Protein AF-K1UCU0-F1 (afdb_monomer)

Solvent-accessible surface area (backbone atoms only — not comparable to full-atom values): 16469 Å² total; per-residue (Å²): 111,68,79,54,57,54,35,58,76,73,66,52,51,47,69,57,39,14,64,64,49,20,70,75,41,98,54,45,74,41,38,58,48,79,42,79,42,80,72,49,59,48,102,82,70,49,74,40,70,42,76,45,42,26,36,51,43,70,39,88,91,77,69,48,77,44,75,42,82,42,65,78,81,77,69,77,62,60,92,99,50,57,78,24,23,66,58,39,18,39,49,48,32,50,36,52,53,53,25,52,53,38,47,54,51,40,57,52,41,61,75,33,88,58,41,34,15,28,35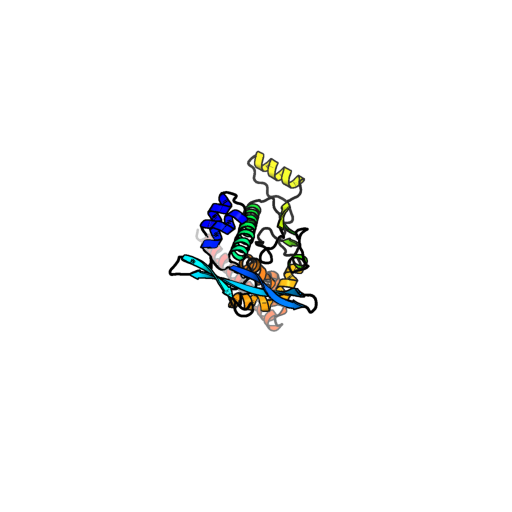,38,41,76,40,94,81,66,89,67,94,54,71,60,75,58,57,46,44,54,31,26,41,86,59,54,67,59,40,93,51,90,74,51,69,54,49,75,44,77,36,64,57,57,69,72,52,49,52,50,40,51,54,27,51,76,70,74,44,91,59,85,75,91,64,86,59,39,77,57,72,39,66,55,48,58,50,51,52,56,77,37,45,68,58,52,53,55,25,53,79,69,72,63,54,54,64,39,52,63,69,32,42,72,63,51,49,45,68,72,52,60,71,75,76,79,67,48,75,64,57,53,46,49,56,58,57,73,71,50,51,75,66,56,52,49,51,51,52,51,56,49,53,52,48,51,54,52,52,49,52,50,51,52,51,50,52,52,52,52,52,56,55,60,76,74,111

Secondary structure (DSSP, 8-state):
-HHHHHHHHTT--HHHHHHHHGGGSSSTT-BEEEEEEEEEE-TTSPEEEEEEEEEEEE-TTT--EEEEE--TTTS-PPTT--SBHHHHHHHHHHHHHHHHHHHHHHHHHHH-TTEEEEEEE--TT--S--HHHHH-EEE-TT---S-SSTT---EEEEEEPPHHHHHHHHHHHHTT-----------SPPHHHHHHHHHTHHHHHHHHHTT---HHHHHTHHHHHHHHS-PPP---HHHHHHHHHHT--HHHHHHHHHHHHHHHHHHHHHHHHHHHHHHHHHTT-

Organism: NCBI:txid408170

Foldseek 3Di:
DVLLVVCLVVVHDLLVSLVSCLVVDPCSQQDKDKDWDFPDAPPVRHTDIDIFIWIWDQDPVPRDIDTDTDDPVPDDDPPPDDSHSSVVSSLCSQLVSLLVVQQVVLVVLVPDLFFLWKFKAADPVPPDDDVSVLQGGTGASLQRPSAPDRPGPIHIDTDGDDPVQVVVCVVCVVVVHHDRGDDNRHPDGDPSVLVVLQVCVVVQVVCVVVVNDDPSCVSCVVVSCCSNCVDPDPQDPVRVVVVVVVPDDPVNVVVVVVVVVVVVVVVVVVVVVVVVVVVVVVVVD

Nearest PDB structures (foldseek):
  2i9w-assembly1_A  TM=4.980E-01  e=7.395E+00  Psychrobacter arcticus
  8esd-assembly1_S  TM=3.610E-01  e=5.885E+00  Homo sapiens
  6bp6-assembly1_B  TM=3.519E-01  e=4.958E+00  Homo sapiens
  8p0w-assembly1_G  TM=2.769E-01  e=3.946E+00  Homo sapiens
  8p0w-assembly1_B  TM=2.825E-01  e=5.885E+00  Homo sapiens

pLDDT: mean 86.17, std 7.78, range [51.47, 96.19]

Structure (mmCIF, N/CA/C/O backbone):
data_AF-K1UCU0-F1
#
_entry.id   AF-K1UCU0-F1
#
loop_
_atom_site.group_PDB
_atom_site.id
_atom_site.type_symbol
_atom_site.label_atom_id
_atom_site.label_alt_id
_atom_site.label_comp_id
_atom_site.label_asym_id
_atom_site.label_entity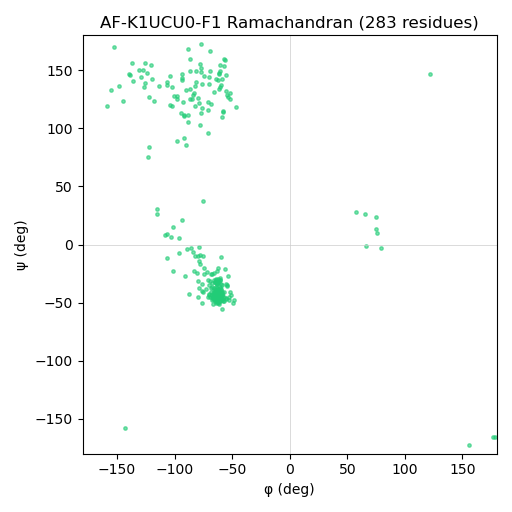_id
_atom_site.label_seq_id
_atom_site.pdbx_PDB_ins_code
_atom_site.Cartn_x
_atom_site.Cartn_y
_atom_site.Cartn_z
_atom_site.occupancy
_atom_site.B_iso_or_equiv
_atom_site.auth_seq_id
_atom_site.auth_comp_id
_atom_site.auth_asym_id
_atom_site.auth_atom_id
_atom_site.pdbx_PDB_model_num
ATOM 1 N N . GLU A 1 1 ? 15.213 9.156 -3.489 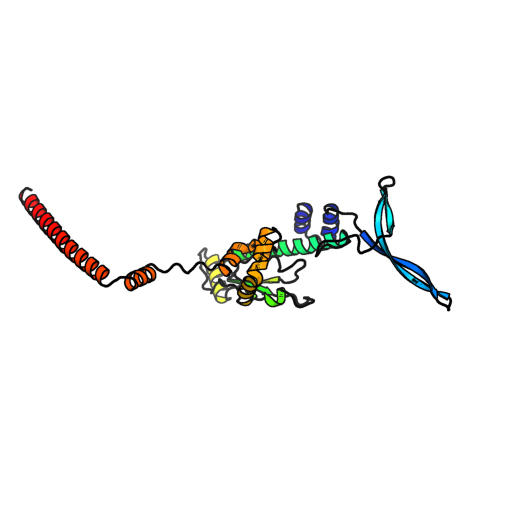1.00 54.72 1 GLU A N 1
ATOM 2 C CA . GLU A 1 1 ? 13.829 9.512 -3.100 1.00 54.72 1 GLU A CA 1
ATOM 3 C C . GLU A 1 1 ? 13.502 10.989 -3.315 1.00 54.72 1 GLU A C 1
ATOM 5 O O . GLU A 1 1 ? 12.483 11.268 -3.928 1.00 54.72 1 GLU A O 1
ATOM 10 N N . ILE A 1 2 ? 14.398 11.921 -2.964 1.00 63.56 2 ILE A N 1
ATOM 11 C CA . ILE A 1 2 ? 14.197 13.384 -3.089 1.00 63.56 2 ILE A CA 1
ATOM 12 C C . ILE A 1 2 ? 13.662 13.833 -4.467 1.00 63.56 2 ILE A C 1
ATOM 14 O O . ILE A 1 2 ? 12.673 14.556 -4.536 1.00 63.56 2 ILE A O 1
ATOM 18 N N . ALA A 1 3 ? 14.250 13.359 -5.573 1.00 63.69 3 ALA A N 1
ATOM 19 C CA . ALA A 1 3 ? 13.824 13.744 -6.926 1.00 63.69 3 ALA A CA 1
ATOM 20 C C . ALA A 1 3 ? 12.380 13.329 -7.276 1.00 63.69 3 ALA A C 1
ATOM 22 O O . ALA A 1 3 ? 11.775 13.903 -8.178 1.00 63.69 3 ALA A O 1
ATOM 23 N N . MET A 1 4 ? 11.837 12.321 -6.590 1.00 71.56 4 MET A N 1
ATOM 24 C CA . MET A 1 4 ? 10.477 11.836 -6.808 1.00 71.56 4 MET A CA 1
ATOM 25 C C . MET A 1 4 ? 9.477 12.622 -5.965 1.00 71.56 4 MET A C 1
ATOM 27 O O . MET A 1 4 ? 8.450 13.033 -6.490 1.00 71.56 4 MET A O 1
ATOM 31 N N . THR A 1 5 ? 9.808 12.904 -4.704 1.00 71.94 5 THR A N 1
ATOM 32 C CA . THR A 1 5 ? 8.969 13.706 -3.804 1.00 71.94 5 THR A CA 1
ATOM 33 C C . THR A 1 5 ? 8.737 15.115 -4.347 1.00 71.94 5 THR A C 1
ATOM 35 O O . THR A 1 5 ? 7.599 15.571 -4.383 1.00 71.94 5 THR A O 1
ATOM 38 N N . VAL A 1 6 ? 9.794 15.773 -4.841 1.00 71.44 6 VAL A N 1
ATOM 39 C CA . VAL A 1 6 ? 9.694 17.117 -5.441 1.00 71.44 6 VAL A CA 1
ATOM 40 C C . VAL A 1 6 ? 8.770 17.101 -6.658 1.00 71.44 6 VAL A C 1
ATOM 42 O O . VAL A 1 6 ? 7.836 17.889 -6.740 1.00 71.44 6 VAL A O 1
ATOM 45 N N . ALA A 1 7 ? 8.968 16.146 -7.568 1.00 75.38 7 ALA A N 1
ATOM 46 C CA . ALA A 1 7 ? 8.187 16.081 -8.797 1.00 75.38 7 ALA A CA 1
ATOM 47 C C . ALA A 1 7 ? 6.713 15.690 -8.554 1.00 75.38 7 ALA A C 1
ATOM 49 O O . ALA A 1 7 ? 5.829 16.145 -9.274 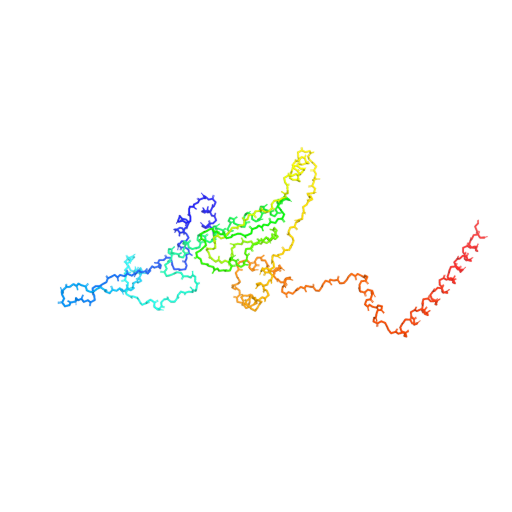1.00 75.38 7 ALA A O 1
ATOM 50 N N . ILE A 1 8 ? 6.428 14.882 -7.524 1.00 77.94 8 ILE A N 1
ATOM 51 C CA . ILE A 1 8 ? 5.048 14.600 -7.097 1.00 77.94 8 ILE A CA 1
ATOM 52 C C . ILE A 1 8 ? 4.385 15.876 -6.556 1.00 77.94 8 ILE A C 1
ATOM 54 O O . ILE A 1 8 ? 3.249 16.158 -6.927 1.00 77.94 8 ILE A O 1
ATOM 58 N N . GLY A 1 9 ? 5.090 16.663 -5.736 1.00 76.44 9 GLY A N 1
ATOM 59 C CA . GLY A 1 9 ? 4.579 17.935 -5.209 1.00 76.44 9 GLY A CA 1
ATOM 60 C C . GLY A 1 9 ? 4.305 18.984 -6.294 1.00 76.44 9 GLY A C 1
ATOM 61 O O . GLY A 1 9 ? 3.337 19.729 -6.194 1.00 76.44 9 GLY A O 1
ATOM 62 N N . GLU A 1 10 ? 5.110 18.997 -7.358 1.00 83.44 10 GLU A N 1
ATOM 63 C CA . GLU A 1 10 ? 4.935 19.875 -8.528 1.00 83.44 10 GLU A CA 1
ATOM 64 C C . GLU A 1 10 ? 3.791 19.436 -9.465 1.00 83.44 10 GLU A C 1
ATOM 66 O O . GLU A 1 10 ? 3.424 20.177 -10.375 1.00 83.44 10 GLU A O 1
ATOM 71 N N . GLY A 1 11 ? 3.217 18.240 -9.274 1.00 80.56 11 GLY A N 1
ATOM 72 C CA . GLY A 1 11 ? 2.176 17.698 -10.152 1.00 80.56 11 GLY A CA 1
ATOM 73 C C . GLY A 1 11 ? 2.700 17.189 -11.501 1.00 80.56 11 GLY A C 1
ATOM 74 O O . GLY A 1 11 ? 1.948 17.121 -12.477 1.00 80.56 11 GLY A O 1
ATOM 75 N N . ASP A 1 12 ? 3.983 16.819 -11.583 1.00 86.06 12 ASP A N 1
ATOM 76 C CA . ASP A 1 12 ? 4.573 16.298 -12.814 1.00 86.06 12 ASP A CA 1
ATOM 77 C C . ASP A 1 12 ? 3.898 14.992 -13.261 1.00 86.06 12 ASP A C 1
ATOM 79 O O . ASP A 1 12 ? 3.632 14.075 -12.481 1.00 86.06 12 ASP A O 1
ATOM 83 N N . SER A 1 13 ? 3.725 14.836 -14.577 1.00 84.88 13 SER A N 1
ATOM 84 C CA . SER A 1 13 ? 3.286 13.554 -15.133 1.00 84.88 13 SER A CA 1
ATOM 85 C C . SER A 1 13 ? 4.290 12.440 -14.808 1.00 84.88 13 SER A C 1
ATOM 87 O O . SER A 1 13 ? 5.507 12.648 -14.825 1.00 84.88 13 SER A O 1
ATOM 89 N N . ALA A 1 14 ? 3.811 11.201 -14.654 1.00 83.56 14 ALA A N 1
ATOM 90 C CA . ALA A 1 14 ? 4.687 10.044 -14.446 1.00 83.56 14 ALA A CA 1
ATOM 91 C C . ALA A 1 14 ? 5.773 9.902 -15.536 1.00 83.56 14 ALA A C 1
ATOM 93 O O . ALA A 1 14 ? 6.851 9.363 -15.280 1.00 83.56 14 ALA A O 1
ATOM 94 N N . GLN A 1 15 ? 5.521 10.398 -16.754 1.00 86.62 15 GLN A N 1
ATOM 95 C CA . GLN A 1 15 ? 6.518 10.417 -17.822 1.00 86.62 15 GLN A CA 1
ATOM 96 C C . GLN A 1 15 ? 7.637 11.428 -17.548 1.00 86.62 15 GLN A C 1
ATOM 98 O O . GLN A 1 15 ? 8.807 11.084 -17.732 1.00 86.62 15 GLN A O 1
ATOM 103 N N . SER A 1 16 ? 7.307 12.634 -17.088 1.00 88.12 16 SER A N 1
ATOM 104 C CA . SER A 1 16 ? 8.279 13.651 -16.665 1.00 88.12 16 SER A CA 1
ATOM 105 C C . SER A 1 16 ? 9.114 13.143 -15.489 1.00 88.12 16 SER A C 1
ATOM 107 O O . SER A 1 16 ? 10.345 13.109 -15.584 1.00 88.12 16 SER A O 1
ATOM 109 N N . ILE A 1 17 ? 8.451 12.607 -14.455 1.00 87.69 17 ILE A N 1
ATOM 110 C CA . ILE A 1 17 ? 9.097 11.994 -13.282 1.00 87.69 17 ILE A CA 1
ATOM 111 C C . ILE A 1 17 ? 10.066 10.894 -13.723 1.00 87.69 17 ILE A C 1
ATOM 113 O O . ILE A 1 17 ? 11.219 10.871 -13.300 1.00 87.69 17 ILE A O 1
ATOM 117 N N . SER A 1 18 ? 9.651 10.013 -14.640 1.00 88.38 18 SER A N 1
ATOM 118 C CA . SER A 1 18 ? 10.504 8.915 -15.107 1.00 88.38 18 SER A CA 1
ATOM 119 C C . SER A 1 18 ? 11.813 9.385 -15.746 1.00 88.38 18 SER A C 1
ATOM 121 O O . SER A 1 18 ? 12.831 8.713 -15.602 1.00 88.38 18 SER A O 1
ATOM 123 N N . ARG A 1 19 ? 11.819 10.530 -16.446 1.00 87.94 19 ARG A N 1
ATOM 124 C CA . ARG A 1 19 ? 13.034 11.063 -17.081 1.00 87.94 19 ARG A CA 1
ATOM 125 C C . ARG A 1 19 ? 14.035 11.520 -16.024 1.00 87.94 19 ARG A C 1
ATOM 127 O O . ARG A 1 19 ? 15.216 11.212 -16.172 1.00 87.94 19 ARG A O 1
ATOM 134 N N . LYS A 1 20 ? 13.549 12.172 -14.959 1.00 88.00 20 LYS A N 1
ATOM 135 C CA . LYS A 1 20 ? 14.345 12.591 -13.795 1.00 88.00 20 LYS A CA 1
ATOM 136 C C . LYS A 1 20 ? 14.852 11.362 -13.017 1.00 88.00 20 LYS A C 1
ATOM 138 O O . LYS A 1 20 ? 16.051 11.195 -12.828 1.00 88.00 20 LYS A O 1
ATOM 143 N N . VAL A 1 21 ? 13.958 10.430 -12.669 1.00 87.12 21 VAL A N 1
ATOM 144 C CA . VAL A 1 21 ? 14.270 9.212 -11.888 1.00 87.12 21 VAL A CA 1
ATOM 145 C C . VAL A 1 21 ? 15.249 8.280 -12.604 1.00 87.12 21 VAL A C 1
ATOM 147 O O . VAL A 1 21 ? 16.070 7.637 -11.956 1.00 87.12 21 VAL A O 1
ATOM 150 N N . ARG A 1 22 ? 15.202 8.207 -13.941 1.00 88.81 22 ARG A N 1
ATOM 151 C CA . ARG A 1 22 ? 16.051 7.303 -14.732 1.00 88.81 22 ARG A CA 1
ATOM 152 C C . ARG A 1 22 ? 17.542 7.461 -14.441 1.00 88.81 22 ARG A C 1
ATOM 154 O O . ARG A 1 22 ? 18.246 6.459 -14.498 1.00 88.81 22 ARG A O 1
ATOM 161 N N . GLN A 1 23 ? 18.002 8.679 -14.162 1.00 87.69 23 GLN A N 1
ATOM 162 C CA . GLN A 1 23 ? 19.415 8.975 -13.903 1.00 87.69 23 GLN A CA 1
ATOM 163 C C . GLN A 1 23 ? 19.919 8.344 -12.599 1.00 87.69 23 GLN A C 1
ATOM 165 O O . GLN A 1 23 ? 21.100 8.046 -12.489 1.00 87.69 23 GLN A O 1
ATOM 170 N N . TYR A 1 24 ? 19.014 8.086 -11.652 1.00 87.38 24 TYR A N 1
ATOM 171 C CA . TYR A 1 24 ? 19.319 7.522 -10.338 1.00 87.38 24 TYR A CA 1
ATOM 172 C C . TYR A 1 24 ? 19.127 5.999 -10.267 1.00 87.38 24 TYR A C 1
ATOM 174 O O . TYR A 1 24 ? 19.212 5.414 -9.191 1.00 87.38 24 TYR A O 1
ATOM 182 N N . LEU A 1 25 ? 18.823 5.340 -11.390 1.00 86.25 25 LEU A N 1
ATOM 183 C CA . LEU A 1 25 ? 18.781 3.878 -11.451 1.00 86.25 25 LEU A CA 1
ATOM 184 C C . LEU A 1 25 ? 20.200 3.304 -11.510 1.00 86.25 25 LEU A C 1
ATOM 186 O O . LEU A 1 25 ? 21.071 3.924 -12.107 1.00 86.25 25 LEU A O 1
ATOM 190 N N . ASN A 1 26 ? 20.390 2.077 -11.010 1.00 84.50 26 ASN A N 1
ATOM 191 C CA . ASN A 1 26 ? 21.687 1.380 -11.043 1.00 84.50 26 ASN A CA 1
ATOM 192 C C . ASN A 1 26 ? 22.317 1.343 -12.450 1.00 84.50 26 ASN A C 1
ATOM 194 O O . ASN A 1 26 ? 23.509 1.577 -12.591 1.00 84.50 26 ASN A O 1
ATOM 198 N N . ASP A 1 27 ? 21.505 1.104 -13.489 1.00 83.81 27 ASP A N 1
ATOM 199 C CA . ASP A 1 27 ? 21.940 1.145 -14.890 1.00 83.81 27 ASP A CA 1
ATOM 200 C C . ASP A 1 27 ? 21.111 2.174 -15.697 1.00 83.81 27 ASP A C 1
ATOM 202 O O . ASP A 1 27 ? 20.139 1.802 -16.372 1.00 83.81 27 ASP A O 1
ATOM 206 N N . PRO A 1 28 ? 21.446 3.477 -15.680 1.00 85.38 28 PRO A N 1
ATOM 207 C CA . PRO A 1 28 ? 20.609 4.528 -16.273 1.00 85.38 28 PRO A CA 1
ATOM 208 C C . PRO A 1 28 ? 20.607 4.490 -17.812 1.00 85.38 28 PRO A C 1
ATOM 210 O O . PRO A 1 28 ? 19.593 4.778 -18.469 1.00 85.38 28 PRO A O 1
ATOM 213 N N . ASP A 1 29 ? 21.707 4.043 -18.419 1.00 84.88 29 ASP A N 1
ATOM 214 C CA . ASP A 1 29 ? 21.878 3.988 -19.873 1.00 84.88 29 ASP A CA 1
ATOM 215 C C . ASP A 1 29 ? 21.417 2.686 -20.525 1.00 84.88 29 ASP A C 1
ATOM 217 O O . ASP A 1 29 ? 21.381 2.600 -21.762 1.00 84.88 29 ASP A O 1
ATOM 221 N N . LEU A 1 30 ? 20.989 1.715 -19.715 1.00 84.69 30 LEU A N 1
ATOM 222 C CA . LEU A 1 30 ? 20.604 0.387 -20.165 1.00 84.69 30 LEU A CA 1
ATOM 223 C C . LEU A 1 30 ? 19.474 0.431 -21.193 1.00 84.69 30 LEU A C 1
ATOM 225 O O . LEU A 1 30 ? 18.323 0.780 -20.901 1.00 84.69 30 LEU A O 1
ATOM 229 N N . MET A 1 31 ? 19.789 0.001 -22.409 1.00 85.25 31 MET A N 1
ATOM 230 C CA . MET A 1 31 ? 18.818 -0.071 -23.486 1.00 85.25 31 MET A CA 1
ATOM 231 C C . MET A 1 31 ? 19.100 -1.276 -24.370 1.00 85.25 31 MET A C 1
ATOM 233 O O . MET A 1 31 ? 20.183 -1.408 -24.936 1.00 85.25 31 MET A O 1
ATOM 237 N N . PHE A 1 32 ? 18.091 -2.127 -24.516 1.00 86.56 32 PHE A N 1
ATOM 238 C CA . PHE A 1 32 ? 18.108 -3.240 -25.450 1.00 86.56 32 PHE A CA 1
ATOM 239 C C . PHE A 1 32 ? 17.070 -3.000 -26.540 1.00 86.56 32 PHE A C 1
ATOM 241 O O . PHE A 1 32 ? 15.941 -2.586 -26.259 1.00 86.56 32 PHE A O 1
ATOM 248 N N . ARG A 1 33 ? 17.439 -3.273 -27.791 1.00 86.19 33 ARG A N 1
ATOM 249 C CA . ARG A 1 33 ? 16.541 -3.134 -28.941 1.00 86.19 33 ARG A CA 1
ATOM 250 C C . ARG A 1 33 ? 16.718 -4.312 -29.891 1.00 86.19 33 ARG A C 1
ATOM 252 O O . ARG A 1 33 ? 17.814 -4.843 -30.047 1.00 86.19 33 ARG A O 1
ATOM 259 N N . ARG A 1 34 ? 15.616 -4.722 -30.523 1.00 87.25 34 ARG A N 1
ATOM 260 C CA . ARG A 1 34 ? 15.631 -5.701 -31.614 1.00 87.25 34 ARG A CA 1
ATOM 261 C C . ARG A 1 34 ? 15.907 -4.981 -32.925 1.00 87.25 34 ARG A C 1
ATOM 263 O O . ARG A 1 34 ? 15.172 -4.057 -33.271 1.00 87.25 34 ARG A O 1
ATOM 270 N N . PHE A 1 35 ? 16.925 -5.430 -33.641 1.00 87.38 35 PHE A N 1
ATOM 271 C CA . PHE A 1 35 ? 17.256 -4.964 -34.979 1.00 87.38 35 PHE A CA 1
ATOM 272 C C . PHE A 1 35 ? 16.877 -6.032 -35.998 1.00 87.38 35 PHE A C 1
ATOM 274 O O . PHE A 1 35 ? 17.083 -7.227 -35.772 1.00 87.38 35 PHE A O 1
ATOM 281 N N . ARG A 1 36 ? 16.287 -5.590 -37.109 1.00 86.81 36 ARG A N 1
ATOM 282 C CA . ARG A 1 36 ? 16.014 -6.435 -38.269 1.00 86.81 36 ARG A CA 1
ATOM 283 C C . ARG A 1 36 ? 17.290 -6.488 -39.105 1.00 86.81 36 ARG A C 1
ATOM 285 O O . ARG A 1 36 ? 17.869 -5.440 -39.372 1.00 86.81 36 ARG A O 1
ATOM 292 N N . PHE A 1 37 ? 17.724 -7.680 -39.488 1.00 86.38 37 PHE A N 1
ATOM 293 C CA . PHE A 1 37 ? 18.871 -7.872 -40.375 1.00 86.38 37 PHE A CA 1
ATOM 294 C C . PHE A 1 37 ? 18.489 -8.841 -41.490 1.00 86.38 37 PHE A C 1
ATOM 296 O O . PHE A 1 37 ? 17.616 -9.688 -41.300 1.00 86.38 37 PHE A O 1
ATOM 303 N N . LYS A 1 38 ? 19.098 -8.697 -42.665 1.00 84.81 38 LYS A N 1
ATOM 304 C CA . LYS A 1 38 ? 18.893 -9.624 -43.780 1.00 84.81 38 LYS A CA 1
ATOM 305 C C . LYS A 1 38 ? 19.680 -10.901 -43.477 1.00 84.81 38 LYS A C 1
ATOM 307 O O . LYS A 1 38 ? 20.888 -10.830 -43.285 1.00 84.81 38 LYS A O 1
ATOM 312 N N . LYS A 1 39 ? 18.982 -12.030 -43.332 1.00 81.81 39 LYS A N 1
ATOM 313 C CA . LYS A 1 39 ? 19.583 -13.343 -43.043 1.00 81.81 39 LYS A CA 1
ATOM 314 C C . LYS A 1 39 ? 19.898 -14.105 -44.336 1.00 81.81 39 LYS A C 1
ATOM 316 O O . LYS A 1 39 ? 20.822 -14.903 -44.343 1.00 81.81 39 LYS A O 1
ATOM 321 N N . GLY A 1 40 ? 19.149 -13.830 -45.403 1.00 80.88 40 GLY A N 1
ATOM 322 C CA . GLY A 1 40 ? 19.325 -14.413 -46.731 1.00 80.88 40 GLY A CA 1
ATOM 323 C C . GLY A 1 40 ? 18.264 -13.894 -47.700 1.00 80.88 40 GLY A C 1
ATOM 324 O O . GLY A 1 40 ? 17.568 -12.922 -47.389 1.00 80.88 40 GLY A O 1
ATOM 325 N N . GLU A 1 41 ? 18.132 -14.549 -48.845 1.00 84.31 41 GLU A N 1
ATOM 326 C CA . GLU A 1 41 ? 17.056 -14.363 -49.826 1.00 84.31 41 GLU A CA 1
ATOM 327 C C . GLU A 1 41 ? 16.374 -15.714 -50.063 1.00 84.31 41 GLU A C 1
ATOM 329 O O . GLU A 1 41 ? 17.013 -16.754 -49.904 1.00 84.31 41 GLU A O 1
ATOM 334 N N . ASP A 1 42 ? 15.071 -15.708 -50.340 1.00 80.00 42 ASP A N 1
ATOM 335 C CA . ASP A 1 42 ? 14.360 -16.907 -50.787 1.00 80.00 42 ASP A CA 1
ATOM 336 C C . ASP A 1 42 ? 14.648 -17.203 -52.272 1.00 80.00 42 ASP A C 1
ATOM 338 O O . ASP A 1 42 ? 15.274 -16.405 -52.971 1.00 80.00 42 ASP A O 1
ATOM 342 N N . GLU A 1 43 ? 14.181 -18.352 -52.771 1.00 74.06 43 GLU A N 1
ATOM 343 C CA . GLU A 1 43 ? 14.352 -18.786 -54.173 1.00 74.06 43 GLU A CA 1
ATOM 344 C C . GLU A 1 43 ? 13.743 -17.807 -55.201 1.00 74.06 43 GLU A C 1
ATOM 346 O O . GLU A 1 43 ? 14.005 -17.910 -56.395 1.00 74.06 43 GLU A O 1
ATOM 351 N N . GLN A 1 44 ? 12.953 -16.830 -54.743 1.00 75.75 44 GLN A N 1
ATOM 352 C CA . GLN A 1 44 ? 12.292 -15.803 -55.552 1.00 75.75 44 GLN A CA 1
ATOM 353 C C . GLN A 1 44 ? 12.958 -14.421 -55.400 1.00 75.75 44 GLN A C 1
ATOM 355 O O . GLN A 1 44 ? 12.415 -13.418 -55.868 1.00 75.75 44 GLN A O 1
ATOM 360 N N . GLY A 1 45 ? 14.119 -14.347 -54.737 1.00 74.31 45 GLY A N 1
ATOM 361 C CA . GLY A 1 45 ? 14.905 -13.123 -54.562 1.00 74.31 45 GLY A CA 1
ATOM 362 C C . GLY A 1 45 ? 14.350 -12.139 -53.526 1.00 74.31 45 GLY A C 1
ATOM 363 O O . GLY A 1 45 ? 14.834 -11.010 -53.424 1.00 74.31 45 GLY A O 1
ATOM 364 N N . LYS A 1 46 ? 13.345 -12.514 -52.726 1.00 80.56 46 LYS A N 1
ATOM 365 C CA . LYS A 1 46 ? 12.859 -11.672 -51.627 1.00 80.56 46 LYS A CA 1
ATOM 366 C C . LYS A 1 46 ? 13.746 -11.853 -50.390 1.00 80.56 46 LYS A C 1
ATOM 368 O O . LYS A 1 46 ? 14.078 -12.970 -49.991 1.00 80.56 46 LYS A O 1
ATOM 373 N N . PRO A 1 47 ? 14.108 -10.755 -49.704 1.00 81.00 47 PRO A N 1
ATOM 374 C CA . PRO A 1 47 ? 14.956 -10.817 -48.522 1.00 81.00 47 PRO A CA 1
ATOM 375 C C . PRO A 1 47 ? 14.244 -11.485 -47.337 1.00 81.00 47 PRO A C 1
ATOM 377 O O . PRO A 1 47 ? 13.250 -10.978 -46.807 1.00 81.00 47 PRO A O 1
ATOM 380 N N . ILE A 1 48 ? 14.829 -12.573 -46.839 1.00 81.88 48 ILE A N 1
ATOM 381 C CA . ILE A 1 48 ? 14.451 -13.205 -45.578 1.00 81.88 48 ILE A CA 1
ATOM 382 C C . ILE A 1 48 ? 15.130 -12.438 -44.447 1.00 81.88 48 ILE A C 1
ATOM 384 O O . ILE A 1 48 ? 16.358 -12.363 -44.339 1.00 81.88 48 ILE A O 1
ATOM 388 N N . TYR A 1 49 ? 14.322 -11.869 -43.558 1.00 85.50 49 TYR A N 1
ATOM 389 C CA . TYR A 1 49 ? 14.828 -11.067 -42.453 1.00 85.50 49 TYR A CA 1
ATOM 390 C C . TYR A 1 49 ? 14.853 -11.834 -41.135 1.00 85.50 49 TYR A C 1
ATOM 392 O O . TYR A 1 49 ? 13.833 -12.331 -40.661 1.00 85.50 49 TYR A O 1
ATOM 400 N N . GLY A 1 50 ? 16.013 -11.825 -40.487 1.00 84.50 50 GLY A N 1
ATOM 401 C CA . GLY A 1 50 ? 16.180 -12.212 -39.095 1.00 84.50 50 GLY A CA 1
ATOM 402 C C . GLY A 1 50 ? 15.975 -11.036 -38.137 1.00 84.50 50 GLY A C 1
ATOM 403 O O . GLY A 1 50 ? 15.936 -9.862 -38.520 1.00 84.50 50 GLY A O 1
ATOM 404 N N . ARG A 1 51 ? 15.860 -11.350 -36.844 1.00 86.75 51 ARG A N 1
ATOM 405 C CA . ARG A 1 51 ? 15.855 -10.366 -35.754 1.00 86.75 51 ARG A CA 1
ATOM 406 C C . ARG A 1 51 ? 16.994 -10.694 -34.799 1.00 86.75 51 ARG A C 1
ATOM 408 O O . ARG A 1 51 ? 17.059 -11.820 -34.320 1.00 86.75 51 ARG A O 1
ATOM 415 N N . LYS A 1 52 ? 17.854 -9.720 -34.497 1.00 87.19 52 LYS A N 1
ATOM 416 C CA . LYS A 1 52 ? 18.926 -9.855 -33.498 1.00 87.19 52 LYS A CA 1
ATOM 417 C C . LYS A 1 52 ? 18.735 -8.834 -32.388 1.00 87.19 52 LYS A C 1
ATOM 419 O O . LYS A 1 52 ? 18.287 -7.711 -32.634 1.00 87.19 52 LYS A O 1
ATOM 424 N N . TRP A 1 53 ? 19.023 -9.231 -31.157 1.00 86.81 53 TRP A N 1
ATOM 425 C CA . TRP A 1 53 ? 19.041 -8.308 -30.030 1.00 86.81 53 TRP A CA 1
ATOM 426 C C . TRP A 1 53 ? 20.375 -7.568 -30.003 1.00 86.81 53 TRP A C 1
ATOM 428 O O . TRP A 1 53 ? 21.425 -8.142 -30.279 1.00 86.81 53 TRP A O 1
ATOM 438 N N . LYS A 1 54 ? 20.321 -6.273 -29.696 1.00 89.81 54 LYS A N 1
ATOM 439 C CA . LYS A 1 54 ? 21.510 -5.458 -29.466 1.00 89.81 54 LYS A CA 1
ATOM 440 C C . LYS A 1 54 ? 21.382 -4.699 -28.153 1.00 89.81 54 LYS A C 1
ATOM 442 O O . LYS A 1 54 ? 20.283 -4.251 -27.802 1.00 89.81 54 LYS A O 1
ATOM 447 N N . LYS A 1 55 ? 22.504 -4.538 -27.452 1.00 88.94 55 LYS A N 1
ATOM 448 C CA . LYS A 1 55 ? 22.652 -3.712 -26.248 1.00 88.94 55 LYS A CA 1
ATOM 449 C C . LYS A 1 55 ? 23.333 -2.400 -26.622 1.00 88.94 55 LYS A C 1
ATOM 451 O O . LYS A 1 55 ? 24.317 -2.394 -27.361 1.00 88.94 55 LYS A O 1
ATOM 456 N N . ARG A 1 56 ? 22.811 -1.289 -26.110 1.00 88.06 56 ARG A N 1
ATOM 457 C CA . ARG A 1 56 ? 23.452 0.020 -26.225 1.00 88.06 56 ARG A CA 1
ATOM 458 C C . ARG A 1 56 ? 24.565 0.123 -25.187 1.00 88.06 56 ARG A C 1
ATOM 460 O O . ARG A 1 56 ? 24.308 -0.081 -24.003 1.00 88.06 56 ARG A O 1
ATOM 467 N N . ILE A 1 57 ? 25.771 0.446 -25.632 1.00 86.19 57 ILE A N 1
ATOM 468 C CA . ILE A 1 57 ? 26.952 0.646 -24.788 1.00 86.19 57 ILE A CA 1
ATOM 469 C C . ILE A 1 57 ? 27.538 2.016 -25.120 1.00 86.19 57 ILE A C 1
ATOM 471 O O . ILE A 1 57 ? 27.611 2.396 -26.291 1.00 86.19 57 ILE A O 1
ATOM 475 N N . LYS A 1 58 ? 27.902 2.770 -24.083 1.00 85.75 58 LYS A N 1
ATOM 476 C CA . LYS A 1 58 ? 28.631 4.029 -24.218 1.00 85.75 58 LYS A CA 1
ATOM 477 C C . LYS A 1 58 ? 30.114 3.699 -24.330 1.00 85.75 58 LYS A C 1
ATOM 479 O O . LYS A 1 58 ? 30.627 2.921 -23.535 1.00 85.75 58 LYS A O 1
ATOM 484 N N . ASP A 1 59 ? 30.769 4.230 -25.348 1.00 84.19 59 ASP A N 1
ATOM 485 C CA . ASP A 1 59 ? 32.212 4.111 -25.494 1.00 84.19 59 ASP A CA 1
ATOM 486 C C . ASP A 1 59 ? 32.886 5.132 -24.567 1.00 84.19 59 ASP A C 1
ATOM 488 O O . ASP A 1 59 ? 32.598 6.326 -24.656 1.00 84.19 59 ASP A O 1
ATOM 492 N N . GLU A 1 60 ? 33.740 4.672 -23.652 1.00 82.50 60 GLU A N 1
ATOM 493 C CA . GLU A 1 60 ? 34.362 5.525 -22.628 1.00 82.50 60 GLU A CA 1
ATOM 494 C C . GLU A 1 60 ? 35.301 6.569 -23.240 1.00 82.50 60 GLU A C 1
ATOM 496 O O . GLU A 1 60 ? 35.371 7.691 -22.748 1.00 82.50 60 GLU A O 1
ATOM 501 N N . LYS A 1 61 ? 35.963 6.240 -24.358 1.00 82.19 61 LYS A N 1
ATOM 502 C CA . LYS A 1 61 ? 36.939 7.135 -25.000 1.00 82.19 61 LYS A CA 1
ATOM 503 C C . LYS A 1 61 ? 36.294 8.247 -25.822 1.00 82.19 61 LYS A C 1
ATOM 505 O O . LYS A 1 61 ? 36.812 9.354 -25.878 1.00 82.19 61 LYS A O 1
ATOM 510 N N . THR A 1 62 ? 35.187 7.951 -26.502 1.00 82.06 62 THR A N 1
ATOM 511 C CA . THR A 1 62 ? 34.542 8.898 -27.434 1.00 82.06 62 THR A CA 1
ATOM 512 C C . THR A 1 62 ? 33.247 9.491 -26.890 1.00 82.06 62 THR A C 1
ATOM 514 O O . THR A 1 62 ? 32.688 10.402 -27.497 1.00 82.06 62 THR A O 1
ATOM 517 N N . GLY A 1 63 ? 32.713 8.948 -25.792 1.00 80.75 63 GLY A N 1
ATOM 518 C CA . GLY A 1 63 ? 31.410 9.313 -25.235 1.00 80.75 63 GLY A CA 1
ATOM 519 C C . GLY A 1 63 ? 30.213 8.941 -26.121 1.00 80.75 63 GLY A C 1
ATOM 520 O O . GLY A 1 63 ? 29.069 9.172 -25.724 1.00 80.75 63 GLY A O 1
ATOM 521 N N . LYS A 1 64 ? 30.446 8.359 -27.307 1.00 85.88 64 LYS A N 1
ATOM 522 C CA . LYS A 1 64 ? 29.405 7.996 -28.276 1.00 85.88 64 LYS A CA 1
ATOM 523 C C . LYS A 1 64 ? 28.752 6.666 -27.903 1.00 85.88 64 LYS A C 1
ATOM 525 O O . LYS A 1 64 ? 29.380 5.764 -27.353 1.00 85.88 64 LYS A O 1
ATOM 530 N N . TYR A 1 65 ? 27.474 6.524 -28.243 1.00 86.69 65 TYR A N 1
ATOM 531 C CA . TYR A 1 65 ? 26.735 5.280 -28.039 1.00 86.69 65 TYR A CA 1
ATOM 532 C C . TYR A 1 65 ? 26.842 4.374 -29.264 1.00 86.69 65 TYR A C 1
ATOM 534 O O . TYR A 1 65 ? 26.576 4.805 -30.385 1.00 86.69 65 TYR A O 1
ATOM 542 N N . ARG A 1 66 ? 27.142 3.095 -29.037 1.00 88.31 66 ARG A N 1
ATOM 543 C CA . ARG A 1 66 ? 27.156 2.044 -30.061 1.00 88.31 66 ARG A CA 1
ATOM 544 C C . ARG A 1 66 ? 26.269 0.868 -29.667 1.00 88.31 66 ARG A C 1
ATOM 546 O O . ARG A 1 66 ? 25.978 0.655 -28.490 1.00 88.31 66 ARG A O 1
ATOM 553 N N . TRP A 1 67 ? 25.821 0.115 -30.667 1.00 88.00 67 TRP A N 1
ATOM 554 C CA . TRP A 1 67 ? 25.017 -1.090 -30.477 1.00 88.00 67 TRP A CA 1
ATOM 555 C C . TRP A 1 67 ? 25.880 -2.322 -30.693 1.00 88.00 67 TRP A C 1
ATOM 557 O O . TRP A 1 67 ? 26.395 -2.522 -31.789 1.00 88.00 67 TRP A O 1
ATOM 567 N N . ILE A 1 68 ? 25.997 -3.151 -29.663 1.00 88.31 68 ILE A N 1
ATOM 568 C CA . ILE A 1 68 ? 26.719 -4.420 -29.727 1.00 88.31 68 ILE A CA 1
ATOM 569 C C . ILE A 1 68 ? 25.696 -5.552 -29.743 1.00 88.31 68 ILE A C 1
ATOM 571 O O . ILE A 1 68 ? 24.661 -5.479 -29.071 1.00 88.31 68 ILE A O 1
ATOM 575 N N . ASP A 1 69 ? 25.965 -6.561 -30.564 1.00 87.00 69 ASP A N 1
ATOM 576 C CA . ASP A 1 69 ? 25.147 -7.763 -30.647 1.00 87.00 69 ASP A CA 1
ATOM 577 C C . ASP A 1 69 ? 25.122 -8.471 -29.293 1.00 87.00 69 ASP A C 1
ATOM 579 O O . ASP A 1 69 ? 26.136 -8.562 -28.606 1.00 87.00 69 ASP A O 1
ATOM 583 N N . TYR A 1 70 ? 23.939 -8.908 -28.878 1.00 82.12 70 TYR A N 1
ATOM 584 C CA . TYR A 1 70 ? 23.742 -9.428 -27.535 1.00 82.12 70 TYR A CA 1
ATOM 585 C C . TYR A 1 70 ? 22.667 -10.503 -27.524 1.00 82.12 70 TYR A C 1
ATOM 587 O O . TYR A 1 70 ? 21.594 -10.290 -28.096 1.00 82.12 70 TYR A O 1
ATOM 595 N N . ASP A 1 71 ? 22.899 -11.605 -26.816 1.00 80.56 71 ASP A N 1
ATOM 596 C CA . ASP A 1 71 ? 21.900 -12.654 -26.676 1.00 80.56 71 ASP A CA 1
ATOM 597 C C . ASP A 1 71 ? 20.950 -12.396 -25.513 1.00 80.56 71 ASP A C 1
ATOM 599 O O . ASP A 1 71 ? 21.311 -12.013 -24.402 1.00 80.56 71 ASP A O 1
ATOM 603 N N . ARG A 1 72 ? 19.650 -12.570 -25.773 1.00 73.94 72 ARG A N 1
ATOM 604 C CA . ARG A 1 72 ? 18.608 -12.224 -24.798 1.00 73.94 72 ARG A CA 1
ATOM 605 C C . ARG A 1 72 ? 18.750 -13.027 -23.502 1.00 73.94 72 ARG A C 1
ATOM 607 O O . ARG A 1 72 ? 18.325 -12.515 -22.471 1.00 73.94 72 ARG A O 1
ATOM 614 N N . SER A 1 73 ? 19.265 -14.249 -23.542 1.00 76.75 73 SER A N 1
ATOM 615 C CA . SER A 1 73 ? 19.447 -15.133 -22.382 1.00 76.75 73 SER A CA 1
ATOM 616 C C . SER A 1 73 ? 20.418 -14.581 -21.343 1.00 76.75 73 SER A C 1
ATOM 618 O O . SER A 1 73 ? 20.213 -14.795 -20.149 1.00 76.75 73 SER A O 1
ATOM 620 N N . ASP A 1 74 ? 21.423 -13.834 -21.787 1.00 80.88 74 ASP A N 1
ATOM 621 C CA . ASP A 1 74 ? 22.617 -13.566 -20.983 1.00 80.88 74 ASP A CA 1
ATOM 622 C C . ASP A 1 74 ? 22.362 -12.465 -19.951 1.00 80.88 74 ASP A C 1
ATOM 624 O O . ASP A 1 74 ? 22.877 -12.496 -18.836 1.00 80.88 74 ASP A O 1
ATOM 628 N N . TYR A 1 75 ? 21.483 -11.516 -20.283 1.00 75.44 75 TYR A N 1
ATOM 629 C CA . TYR A 1 75 ? 21.087 -10.458 -19.357 1.00 75.44 75 TYR A CA 1
ATOM 630 C C . TYR A 1 75 ? 19.872 -10.917 -18.558 1.00 75.44 75 TYR A C 1
ATOM 632 O O . TYR A 1 75 ? 18.725 -10.657 -18.948 1.00 75.44 75 TYR A O 1
ATOM 640 N N . LYS A 1 76 ? 20.105 -11.635 -17.460 1.00 75.38 76 LYS A N 1
ATOM 641 C CA . LYS A 1 76 ? 19.046 -12.042 -16.533 1.00 75.38 76 LYS A CA 1
ATOM 642 C C . LYS A 1 76 ? 18.644 -10.848 -15.672 1.00 75.38 76 LYS A C 1
ATOM 644 O O . LYS A 1 76 ? 19.420 -10.352 -14.868 1.00 75.38 76 LYS A O 1
ATOM 649 N N . THR A 1 77 ? 17.419 -10.375 -15.859 1.00 75.25 77 THR A N 1
ATOM 650 C CA . THR A 1 77 ? 16.797 -9.394 -14.967 1.00 75.25 77 THR A CA 1
ATOM 651 C C . THR A 1 77 ? 15.972 -10.127 -13.921 1.00 75.25 77 THR A C 1
ATOM 653 O O . THR A 1 77 ? 15.332 -11.128 -14.247 1.00 75.25 77 THR A O 1
ATOM 656 N N . GLY A 1 78 ? 15.951 -9.619 -12.687 1.00 74.50 78 GLY A N 1
ATOM 657 C CA . GLY A 1 78 ? 15.027 -10.107 -11.662 1.00 74.50 78 GLY A CA 1
ATOM 658 C C . GLY A 1 78 ? 13.564 -10.000 -12.109 1.00 74.50 78 GLY A C 1
ATOM 659 O O . GLY A 1 78 ? 13.229 -9.229 -13.017 1.00 74.50 78 GLY A O 1
ATOM 660 N N . SER A 1 79 ? 12.686 -10.776 -11.470 1.00 71.12 79 SER A N 1
ATOM 661 C CA . SER A 1 79 ? 11.242 -10.693 -11.718 1.00 71.12 79 SER A CA 1
ATOM 662 C C . SER A 1 79 ? 10.753 -9.254 -11.512 1.00 71.12 79 SER A C 1
ATOM 664 O O . SER A 1 79 ? 11.128 -8.592 -10.547 1.00 71.12 79 SER A O 1
ATOM 666 N N . GLY A 1 80 ? 9.976 -8.733 -12.462 1.00 72.12 80 GLY A N 1
ATOM 667 C CA . GLY A 1 80 ? 9.489 -7.349 -12.433 1.00 72.12 80 GLY A CA 1
ATOM 668 C C . GLY A 1 80 ? 10.495 -6.276 -12.877 1.00 72.12 80 GLY A C 1
ATOM 669 O O . GLY A 1 80 ? 10.108 -5.110 -12.979 1.00 72.12 80 GLY A O 1
ATOM 670 N N . VAL A 1 81 ? 11.747 -6.627 -13.207 1.00 83.00 81 VAL A N 1
ATOM 671 C CA . VAL A 1 81 ? 12.760 -5.702 -13.748 1.00 83.00 81 VAL A CA 1
ATOM 672 C C . VAL A 1 81 ? 12.835 -5.806 -15.273 1.00 83.00 81 VAL A C 1
ATOM 674 O O . VAL A 1 81 ? 12.991 -6.879 -15.849 1.00 83.00 81 VAL A O 1
ATOM 677 N N . TYR A 1 82 ? 12.733 -4.668 -15.955 1.00 85.81 82 TYR A N 1
ATOM 678 C CA . TYR A 1 82 ? 12.801 -4.576 -17.408 1.00 85.81 82 TYR A CA 1
ATOM 679 C C . TYR A 1 82 ? 14.245 -4.451 -17.903 1.00 85.81 82 TYR A C 1
ATOM 681 O O . TYR A 1 82 ? 15.077 -3.775 -17.302 1.00 85.81 82 TYR A O 1
ATOM 689 N N . LYS A 1 83 ? 14.505 -4.975 -19.108 1.00 85.62 83 LYS A N 1
ATOM 690 C CA . LYS A 1 83 ? 15.739 -4.748 -19.891 1.00 85.62 83 LYS A CA 1
ATOM 691 C C . LYS A 1 83 ? 15.772 -3.356 -20.535 1.00 85.62 83 LYS A C 1
ATOM 693 O O . LYS A 1 83 ? 16.106 -3.184 -21.701 1.00 85.62 83 LYS A O 1
ATOM 698 N N . SER A 1 84 ? 15.273 -2.350 -19.838 1.00 86.88 84 SER A N 1
ATOM 699 C CA . SER A 1 84 ? 15.260 -0.972 -20.305 1.00 86.88 84 SER A CA 1
ATOM 700 C C . SER A 1 84 ? 15.125 -0.085 -19.089 1.00 86.88 84 SER A C 1
ATOM 702 O O . SER A 1 84 ? 14.121 -0.158 -18.378 1.00 86.88 84 SER A O 1
ATOM 704 N N . SER A 1 85 ? 16.116 0.773 -18.879 1.00 88.12 85 SER A N 1
ATOM 705 C CA . SER A 1 85 ? 16.102 1.730 -17.779 1.00 88.12 85 SER A CA 1
ATOM 706 C C . SER A 1 85 ? 14.917 2.686 -17.874 1.00 88.12 85 SER A C 1
ATOM 708 O O . SER A 1 85 ? 14.273 2.955 -16.870 1.00 88.12 85 SER A O 1
ATOM 710 N N . ALA A 1 86 ? 14.526 3.091 -19.087 1.00 88.50 86 ALA A N 1
ATOM 711 C CA . ALA A 1 86 ? 13.319 3.885 -19.314 1.00 88.50 86 ALA A CA 1
ATOM 712 C C . ALA A 1 86 ? 12.046 3.180 -18.810 1.00 88.50 86 ALA A C 1
ATOM 714 O O . ALA A 1 86 ? 11.228 3.793 -18.131 1.00 88.50 86 ALA A O 1
ATOM 715 N N . LYS A 1 87 ? 11.882 1.879 -19.093 1.00 88.44 87 LYS A N 1
ATOM 716 C CA . LYS A 1 87 ? 10.726 1.112 -18.594 1.00 88.44 87 LYS A CA 1
ATOM 717 C C . LYS A 1 87 ? 10.771 0.914 -17.080 1.00 88.44 87 LYS A C 1
ATOM 719 O O . LYS A 1 87 ? 9.727 0.984 -16.441 1.00 88.44 87 LYS A O 1
ATOM 724 N N . ASN A 1 88 ? 11.957 0.698 -16.510 1.00 89.06 88 ASN A N 1
ATOM 725 C CA . ASN A 1 88 ? 12.137 0.618 -15.059 1.00 89.06 88 ASN A CA 1
ATOM 726 C C . ASN A 1 88 ? 11.781 1.942 -14.377 1.00 89.06 88 ASN A C 1
ATOM 728 O O . ASN A 1 88 ? 11.002 1.931 -13.433 1.00 89.06 88 ASN A O 1
ATOM 732 N N . ALA A 1 89 ? 12.270 3.070 -14.892 1.00 90.44 89 ALA A N 1
ATOM 733 C CA . ALA A 1 89 ? 11.970 4.394 -14.355 1.00 90.44 89 ALA A CA 1
ATOM 734 C C . ALA A 1 89 ? 10.472 4.708 -14.439 1.00 90.44 89 ALA A C 1
ATOM 736 O O . ALA A 1 89 ? 9.888 5.174 -13.470 1.00 90.44 89 ALA A O 1
ATOM 737 N N . MET A 1 90 ? 9.826 4.375 -15.563 1.00 89.88 90 MET A N 1
ATOM 738 C CA . MET A 1 90 ? 8.371 4.491 -15.707 1.00 89.88 90 MET A CA 1
ATOM 739 C C . MET A 1 90 ? 7.612 3.599 -14.720 1.00 89.88 90 MET A C 1
ATOM 741 O O . MET A 1 90 ? 6.574 4.008 -14.209 1.00 89.88 90 MET A O 1
ATOM 745 N N . ARG A 1 91 ? 8.095 2.375 -14.457 1.00 88.62 91 ARG A N 1
ATOM 746 C CA . ARG A 1 91 ? 7.495 1.486 -13.452 1.00 88.62 91 ARG A CA 1
ATOM 747 C C . ARG A 1 91 ? 7.580 2.113 -12.066 1.00 88.62 91 ARG A C 1
ATOM 749 O O . ARG A 1 91 ? 6.557 2.166 -11.400 1.00 88.62 91 ARG A O 1
ATOM 756 N N . VAL A 1 92 ? 8.770 2.565 -11.669 1.00 89.19 92 VAL A N 1
ATOM 757 C CA . VAL A 1 92 ? 9.011 3.203 -10.367 1.00 89.19 92 VAL A CA 1
ATOM 758 C C . VAL A 1 92 ? 8.123 4.433 -10.228 1.00 89.19 92 VAL A C 1
ATOM 760 O O . VAL A 1 92 ? 7.280 4.447 -9.347 1.00 89.19 92 VAL A O 1
ATOM 763 N N . ALA A 1 93 ? 8.195 5.382 -11.166 1.00 90.19 93 ALA A N 1
ATOM 764 C CA . ALA A 1 93 ? 7.379 6.593 -11.126 1.00 90.19 93 ALA A CA 1
ATOM 765 C C . ALA A 1 93 ? 5.879 6.283 -10.966 1.00 90.19 93 ALA A C 1
ATOM 767 O O . ALA A 1 93 ? 5.228 6.833 -10.094 1.00 90.19 93 ALA A O 1
ATOM 768 N N . ARG A 1 94 ? 5.325 5.345 -11.747 1.00 87.94 94 ARG A N 1
ATOM 769 C CA . ARG A 1 94 ? 3.899 4.982 -11.638 1.00 87.94 94 ARG A CA 1
ATOM 770 C C . ARG A 1 94 ? 3.542 4.333 -10.304 1.00 87.94 94 ARG A C 1
ATOM 772 O O . ARG A 1 94 ? 2.517 4.674 -9.728 1.00 87.94 94 ARG A O 1
ATOM 779 N N . SER A 1 95 ? 4.336 3.360 -9.857 1.00 88.62 95 SER A N 1
ATOM 780 C CA . SER A 1 95 ? 4.049 2.641 -8.614 1.00 88.62 95 SER A CA 1
ATOM 781 C C . SER A 1 95 ? 4.155 3.570 -7.409 1.00 88.62 95 SER A C 1
ATOM 783 O O . SER A 1 95 ? 3.243 3.598 -6.596 1.00 88.62 95 SER A O 1
ATOM 785 N N . GLU A 1 96 ? 5.230 4.349 -7.326 1.00 88.12 96 GLU A N 1
ATOM 786 C CA . GLU A 1 96 ? 5.529 5.208 -6.180 1.00 88.12 96 GLU A CA 1
ATOM 787 C C . GLU A 1 96 ? 4.559 6.383 -6.085 1.00 88.12 96 GLU A C 1
ATOM 789 O O . GLU A 1 96 ? 4.039 6.656 -5.009 1.00 88.12 96 GLU A O 1
ATOM 794 N N . THR A 1 97 ? 4.223 7.024 -7.212 1.00 88.06 97 THR A N 1
ATOM 795 C CA . THR A 1 97 ? 3.190 8.067 -7.231 1.00 88.06 97 THR A CA 1
ATOM 796 C C . THR A 1 97 ? 1.843 7.513 -6.762 1.00 88.06 97 THR A C 1
ATOM 798 O O . THR A 1 97 ? 1.211 8.109 -5.896 1.00 88.06 97 THR A O 1
ATOM 801 N N . ASN A 1 98 ? 1.416 6.346 -7.260 1.00 88.94 98 ASN A N 1
ATOM 802 C CA . ASN A 1 98 ? 0.154 5.739 -6.826 1.00 88.94 98 ASN A CA 1
ATOM 803 C C . ASN A 1 98 ? 0.165 5.362 -5.337 1.00 88.94 98 ASN A C 1
ATOM 805 O O . ASN A 1 98 ? -0.841 5.552 -4.660 1.00 88.94 98 ASN A O 1
ATOM 809 N N . ILE A 1 99 ? 1.281 4.830 -4.829 1.00 90.88 99 ILE A N 1
ATOM 810 C CA . ILE A 1 99 ? 1.444 4.513 -3.404 1.00 90.88 99 ILE A CA 1
ATOM 811 C C . ILE A 1 99 ? 1.349 5.790 -2.565 1.00 90.88 99 ILE A C 1
ATOM 813 O O . ILE A 1 99 ? 0.617 5.807 -1.581 1.00 90.88 99 ILE A O 1
ATOM 817 N N . ALA A 1 100 ? 2.026 6.866 -2.973 1.00 90.06 100 ALA A N 1
ATOM 818 C CA . ALA A 1 100 ? 2.008 8.138 -2.257 1.00 90.06 100 ALA A CA 1
ATOM 819 C C . ALA A 1 100 ? 0.586 8.708 -2.133 1.00 90.06 100 ALA A C 1
ATOM 821 O O . ALA A 1 100 ? 0.169 9.049 -1.029 1.00 90.06 100 ALA A O 1
ATOM 822 N N . TYR A 1 101 ? -0.184 8.735 -3.228 1.00 89.94 101 TYR A N 1
ATOM 823 C CA . TYR A 1 101 ? -1.583 9.181 -3.183 1.00 89.94 101 TYR A CA 1
ATOM 824 C C . TYR A 1 101 ? -2.444 8.303 -2.272 1.00 89.94 101 TYR A C 1
ATOM 826 O O . TYR A 1 101 ? -3.196 8.828 -1.457 1.00 89.94 101 TYR A O 1
ATOM 834 N N . ARG A 1 102 ? -2.301 6.973 -2.350 1.00 92.25 102 ARG A N 1
ATOM 835 C CA . ARG A 1 102 ? -3.062 6.048 -1.494 1.00 92.25 102 ARG A CA 1
ATOM 836 C C . ARG A 1 102 ? -2.729 6.204 -0.015 1.00 92.25 102 ARG A C 1
ATOM 838 O O . ARG A 1 102 ? -3.636 6.145 0.807 1.00 92.25 102 ARG A O 1
ATOM 845 N N . ARG A 1 103 ? -1.455 6.411 0.331 1.00 91.94 103 ARG A N 1
ATOM 846 C CA . ARG A 1 103 ? -1.053 6.669 1.721 1.00 91.94 103 ARG A CA 1
ATOM 847 C C . ARG A 1 103 ? -1.602 7.989 2.227 1.00 91.94 103 ARG A C 1
ATOM 849 O O . ARG A 1 103 ? -2.179 8.002 3.303 1.00 91.94 103 ARG A O 1
ATOM 856 N N . ALA A 1 104 ? -1.492 9.052 1.435 1.00 92.31 104 ALA A N 1
ATOM 857 C CA . ALA A 1 104 ? -2.054 10.349 1.794 1.00 92.31 104 ALA A CA 1
ATOM 858 C C . ALA A 1 104 ? -3.577 10.267 2.005 1.00 92.31 104 ALA A C 1
ATOM 860 O O . ALA A 1 104 ? -4.099 10.808 2.978 1.00 92.31 104 ALA A O 1
ATOM 861 N N . ASP A 1 105 ? -4.290 9.544 1.137 1.00 93.31 105 ASP A N 1
ATOM 862 C CA . ASP A 1 105 ? -5.722 9.292 1.306 1.00 93.31 105 ASP A CA 1
ATOM 863 C C . ASP A 1 105 ? -6.022 8.483 2.572 1.00 93.31 105 ASP A C 1
ATOM 865 O O . ASP A 1 105 ? -6.923 8.848 3.324 1.00 93.31 105 ASP A O 1
ATOM 869 N N . ASN A 1 106 ? -5.253 7.426 2.840 1.00 93.75 106 ASN A N 1
ATOM 870 C CA . ASN A 1 106 ? -5.427 6.600 4.030 1.00 93.75 106 ASN A CA 1
ATOM 871 C C . ASN A 1 106 ? -5.174 7.392 5.324 1.00 93.75 106 ASN A C 1
ATOM 873 O O . ASN A 1 106 ? -6.013 7.362 6.220 1.00 93.75 106 ASN A O 1
ATOM 877 N N . GLU A 1 107 ? -4.081 8.155 5.401 1.00 94.12 107 GLU A N 1
ATOM 878 C CA . GLU A 1 107 ? -3.762 9.034 6.535 1.00 94.12 107 GLU A CA 1
ATOM 879 C C . GLU A 1 107 ? -4.863 10.076 6.759 1.00 94.12 107 GLU A C 1
ATOM 881 O O . GLU A 1 107 ? -5.310 10.286 7.889 1.00 94.12 107 GLU A O 1
ATOM 886 N N . ARG A 1 108 ? -5.364 10.681 5.676 1.00 94.12 108 ARG A N 1
ATOM 887 C CA . ARG A 1 108 ? -6.493 11.612 5.736 1.00 94.12 108 ARG A CA 1
ATOM 888 C C . ARG A 1 108 ? -7.744 10.936 6.299 1.00 94.12 108 ARG A C 1
ATOM 890 O O . ARG A 1 108 ? -8.409 11.509 7.156 1.00 94.12 108 ARG A O 1
ATOM 897 N N . TRP A 1 109 ? -8.076 9.732 5.838 1.00 93.69 109 TRP A N 1
ATOM 898 C CA . TRP A 1 109 ? -9.254 8.999 6.307 1.00 93.69 109 TRP A CA 1
ATOM 899 C C . TRP A 1 109 ? -9.140 8.545 7.762 1.00 93.69 109 TRP A C 1
ATOM 901 O O . TRP A 1 109 ? -10.146 8.530 8.464 1.00 93.69 109 TRP A O 1
ATOM 911 N N . GLN A 1 110 ? -7.940 8.218 8.245 1.00 91.06 110 GLN A N 1
ATOM 912 C CA . GLN A 1 110 ? -7.726 7.867 9.654 1.00 91.06 110 GLN A CA 1
ATOM 913 C C . GLN A 1 110 ? -8.098 9.020 10.599 1.00 91.06 110 GLN A C 1
ATOM 915 O O . GLN A 1 110 ? -8.675 8.771 11.661 1.00 91.06 110 GLN A O 1
ATOM 920 N N . GLN A 1 111 ? -7.814 10.261 10.185 1.00 90.00 111 GLN A N 1
ATOM 921 C CA . GLN A 1 111 ? -8.104 11.493 10.931 1.00 90.00 111 GLN A CA 1
ATOM 922 C C . GLN A 1 111 ? -9.569 11.948 10.828 1.00 90.00 111 GLN A C 1
ATOM 924 O O . GLN A 1 111 ? -9.995 12.821 11.580 1.00 90.00 111 GLN A O 1
ATOM 929 N N . MET A 1 112 ? -10.341 11.392 9.894 1.00 88.31 112 MET A N 1
ATOM 930 C CA . MET A 1 112 ? -11.745 11.744 9.699 1.00 88.31 112 MET A CA 1
ATOM 931 C C . MET A 1 112 ? -12.641 10.820 10.525 1.00 88.31 112 MET A C 1
ATOM 933 O O . MET A 1 112 ? -12.817 9.648 10.196 1.00 88.31 112 MET A O 1
ATOM 937 N N . ASP A 1 113 ? -13.281 11.368 11.559 1.00 83.62 113 ASP A N 1
ATOM 938 C CA . ASP A 1 113 ? -14.206 10.617 12.426 1.00 83.62 113 ASP A CA 1
ATOM 939 C C . ASP A 1 113 ? -15.426 10.069 11.674 1.00 83.62 113 ASP A C 1
ATOM 941 O O . ASP A 1 113 ? -16.068 9.116 12.114 1.00 83.62 113 ASP A O 1
ATOM 945 N N . PHE A 1 114 ? -15.730 10.650 10.512 1.00 86.56 114 PHE A N 1
ATOM 946 C CA . PHE A 1 114 ? -16.847 10.235 9.681 1.00 86.56 114 PHE A CA 1
ATOM 947 C C . PHE A 1 114 ? -16.575 9.093 8.706 1.00 86.56 114 PHE A C 1
ATOM 949 O O . PHE A 1 114 ? -17.494 8.629 8.025 1.00 86.56 114 PHE A O 1
ATOM 956 N N . VAL A 1 115 ? -15.332 8.620 8.647 1.00 91.38 1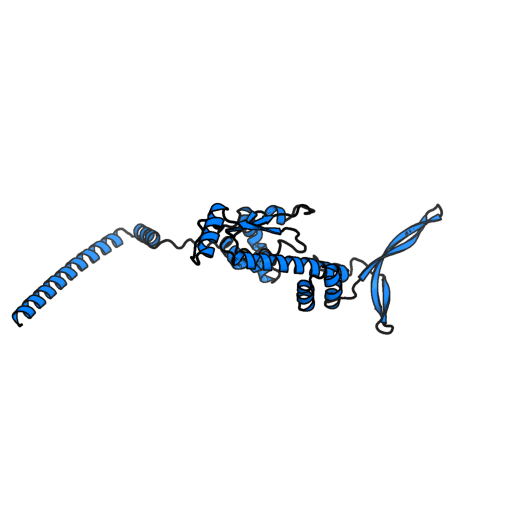15 VAL A N 1
ATOM 957 C CA . VAL A 1 115 ? -14.957 7.466 7.835 1.00 91.38 115 VAL A CA 1
ATOM 958 C C . VAL A 1 115 ? -15.001 6.210 8.706 1.00 91.38 115 VAL A C 1
ATOM 960 O O . VAL A 1 115 ? -14.199 6.031 9.622 1.00 91.38 115 VAL A O 1
ATOM 963 N N . LEU A 1 116 ? -15.939 5.311 8.404 1.00 91.56 116 LEU A N 1
ATOM 964 C CA . LEU A 1 116 ? -16.157 4.061 9.141 1.00 91.56 116 LEU A CA 1
ATOM 965 C C . LEU A 1 116 ? -15.177 2.951 8.736 1.00 91.56 116 LEU A C 1
ATOM 967 O O . LEU A 1 116 ? -14.921 2.026 9.509 1.00 91.56 116 LEU A O 1
ATOM 971 N N . GLY A 1 117 ? -14.643 3.028 7.520 1.00 93.88 117 GLY A N 1
ATOM 972 C CA . GLY A 1 117 ? -13.730 2.056 6.933 1.00 93.88 117 GLY A CA 1
ATOM 973 C C . GLY A 1 117 ? -13.390 2.430 5.496 1.00 93.88 117 GLY A C 1
ATOM 974 O O . GLY A 1 117 ? -13.667 3.542 5.048 1.00 93.88 117 GLY A O 1
ATOM 975 N N . GLN A 1 118 ? -12.812 1.497 4.752 1.00 95.62 118 GLN A N 1
ATOM 976 C CA . GLN A 1 118 ? -12.481 1.696 3.345 1.00 95.62 118 GLN A CA 1
ATOM 977 C C . GLN A 1 118 ? -12.867 0.475 2.515 1.00 95.62 118 GLN A C 1
ATOM 979 O O . GLN A 1 118 ? -12.672 -0.666 2.925 1.00 95.62 118 GLN A O 1
ATOM 984 N N . ARG A 1 119 ? -13.384 0.713 1.316 1.00 96.12 119 ARG A N 1
ATOM 985 C CA . ARG A 1 119 ? -13.712 -0.317 0.337 1.00 96.12 119 ARG A CA 1
ATOM 986 C C . ARG A 1 119 ? -12.634 -0.372 -0.730 1.00 96.12 119 ARG A C 1
ATOM 988 O O . ARG A 1 119 ? -12.436 0.601 -1.458 1.00 96.12 119 ARG A O 1
ATOM 995 N N . ILE A 1 120 ? -11.972 -1.517 -0.850 1.00 95.75 120 ILE A N 1
ATOM 996 C CA . ILE A 1 120 ? -10.955 -1.773 -1.872 1.00 95.75 120 ILE A CA 1
ATOM 997 C C . ILE A 1 120 ? -11.627 -2.416 -3.083 1.00 95.75 120 ILE A C 1
ATOM 999 O O . ILE A 1 120 ? -12.247 -3.475 -2.969 1.00 95.75 120 ILE A O 1
ATOM 1003 N N . GLN A 1 121 ? -11.481 -1.782 -4.246 1.00 93.19 121 GLN A N 1
ATOM 1004 C CA . GLN A 1 121 ? -12.132 -2.184 -5.492 1.00 93.19 121 GLN A CA 1
ATOM 1005 C C . GLN A 1 121 ? -11.127 -2.346 -6.630 1.00 93.19 121 GLN A C 1
ATOM 1007 O O . GLN A 1 121 ? -10.104 -1.654 -6.703 1.00 93.19 121 GLN A O 1
ATOM 1012 N N . LEU A 1 122 ? -11.451 -3.246 -7.559 1.00 91.81 122 LEU A N 1
ATOM 1013 C CA . LEU A 1 122 ? -10.708 -3.367 -8.804 1.00 91.81 122 LEU A CA 1
ATOM 1014 C C . LEU A 1 122 ? -11.028 -2.216 -9.753 1.00 91.81 122 LEU A C 1
ATOM 1016 O O . LEU A 1 122 ? -12.161 -1.749 -9.868 1.00 91.81 122 LEU A O 1
ATOM 1020 N N . SER A 1 123 ? -10.008 -1.795 -10.496 1.00 87.81 123 SER A N 1
ATOM 1021 C CA . SER A 1 123 ? -10.219 -0.944 -11.661 1.00 87.81 123 SER A CA 1
ATOM 1022 C C . SER A 1 123 ? -10.886 -1.745 -12.776 1.00 87.81 123 SER A C 1
ATOM 1024 O O . SER A 1 123 ? -10.522 -2.893 -13.021 1.00 87.81 123 SER A O 1
ATOM 1026 N N . LYS A 1 124 ? -11.780 -1.103 -13.535 1.00 86.25 124 LYS A N 1
ATOM 1027 C CA . LYS A 1 124 ? -12.367 -1.683 -14.756 1.00 86.25 124 LYS A CA 1
ATOM 1028 C C . LYS A 1 124 ? -11.315 -2.104 -15.790 1.00 86.25 124 LYS A C 1
ATOM 1030 O O . LYS A 1 124 ? -11.607 -2.920 -16.651 1.00 86.25 124 LYS A O 1
ATOM 1035 N N . ASN A 1 125 ? -10.103 -1.548 -15.715 1.00 82.81 125 ASN A N 1
ATOM 1036 C CA . ASN A 1 125 ? -9.003 -1.854 -16.628 1.00 82.81 125 ASN A CA 1
ATOM 1037 C C . ASN A 1 125 ? -8.073 -2.965 -16.104 1.00 82.81 125 ASN A C 1
ATOM 1039 O O . ASN A 1 125 ? -6.899 -3.021 -16.477 1.00 82.81 125 ASN A O 1
ATOM 1043 N N . HIS A 1 126 ? -8.551 -3.805 -15.182 1.00 78.19 126 HIS A N 1
ATOM 1044 C CA . HIS A 1 126 ? -7.789 -4.943 -14.682 1.00 78.19 126 HIS A CA 1
ATOM 1045 C C . HIS A 1 126 ? -7.692 -6.022 -15.778 1.00 78.19 126 HIS A C 1
ATOM 1047 O O . HIS A 1 126 ? -8.715 -6.515 -16.251 1.00 78.19 126 HIS A O 1
ATOM 1053 N N . PRO A 1 127 ? -6.481 -6.336 -16.277 1.00 78.50 127 PRO A N 1
ATOM 1054 C CA . PRO A 1 127 ? -6.331 -7.064 -17.534 1.00 78.50 127 PRO A CA 1
ATOM 1055 C C . PRO A 1 127 ? -6.465 -8.583 -17.390 1.00 78.50 127 PRO A C 1
ATOM 1057 O O . PRO A 1 127 ? -6.678 -9.266 -18.393 1.00 78.50 127 PRO A O 1
ATOM 1060 N N . ARG A 1 128 ? -6.230 -9.132 -16.192 1.00 84.31 128 ARG A N 1
ATOM 1061 C CA . ARG A 1 128 ? -6.188 -10.576 -15.934 1.00 84.31 128 ARG A CA 1
ATOM 1062 C C . ARG A 1 128 ? -6.500 -10.861 -14.475 1.00 84.31 128 ARG A C 1
ATOM 1064 O O . ARG A 1 128 ? -5.792 -10.283 -13.660 1.00 84.31 128 ARG A O 1
ATOM 1071 N N . PRO A 1 129 ? -7.384 -11.826 -14.170 1.00 86.19 129 PRO A N 1
ATOM 1072 C CA . PRO A 1 129 ? -7.675 -12.212 -12.797 1.00 86.19 129 PRO A CA 1
ATOM 1073 C C . PRO A 1 129 ? -6.401 -12.530 -12.007 1.00 86.19 129 PRO A C 1
ATOM 1075 O O . PRO A 1 129 ? -5.586 -13.356 -12.431 1.00 86.19 129 PRO A O 1
ATOM 1078 N N . ASP A 1 130 ? -6.226 -11.868 -10.870 1.00 89.25 130 ASP A N 1
ATOM 1079 C CA . ASP A 1 130 ? -5.082 -12.018 -9.982 1.00 89.25 130 ASP A CA 1
ATOM 1080 C C . ASP A 1 130 ? -5.493 -11.913 -8.500 1.00 89.25 130 ASP A C 1
ATOM 1082 O O . ASP A 1 130 ? -6.622 -12.214 -8.108 1.00 89.25 130 ASP A O 1
ATOM 1086 N N . ILE A 1 131 ? -4.538 -11.585 -7.629 1.00 90.62 131 ILE A N 1
ATOM 1087 C CA . ILE A 1 131 ? -4.772 -11.424 -6.191 1.00 90.62 131 ILE A CA 1
ATOM 1088 C C . ILE A 1 131 ? -5.795 -10.319 -5.880 1.00 90.62 131 ILE A C 1
ATOM 1090 O O . ILE A 1 131 ? -6.504 -10.421 -4.880 1.00 90.62 131 ILE A O 1
ATOM 1094 N N . CYS A 1 132 ? -5.911 -9.295 -6.728 1.00 91.25 132 CYS A N 1
ATOM 1095 C CA . CYS A 1 132 ? -6.843 -8.192 -6.534 1.00 91.25 132 CYS A CA 1
ATOM 1096 C C . CYS A 1 132 ? -8.291 -8.671 -6.510 1.00 91.25 132 CYS A C 1
ATOM 1098 O O . CYS A 1 132 ? -9.057 -8.221 -5.663 1.00 91.25 132 CYS A O 1
ATOM 1100 N N . ASP A 1 133 ? -8.644 -9.605 -7.395 1.00 91.75 133 ASP A N 1
ATOM 1101 C CA . ASP A 1 133 ? -9.993 -10.170 -7.500 1.00 91.75 133 ASP A CA 1
ATOM 1102 C C . ASP A 1 133 ? -10.374 -10.922 -6.231 1.00 91.75 133 ASP A C 1
ATOM 1104 O O . ASP A 1 133 ? -11.514 -10.878 -5.774 1.00 91.75 133 ASP A O 1
ATOM 1108 N N . LYS A 1 134 ? -9.390 -11.598 -5.633 1.00 91.56 134 LYS A N 1
ATOM 1109 C CA . LYS A 1 134 ? -9.586 -12.374 -4.411 1.00 91.56 134 LYS A CA 1
ATOM 1110 C C . LYS A 1 134 ? -9.680 -11.493 -3.179 1.00 91.56 134 LYS A C 1
ATOM 1112 O O . LYS A 1 134 ? -10.401 -11.864 -2.264 1.00 91.56 134 LYS A O 1
ATOM 1117 N N . LEU A 1 135 ? -8.949 -10.379 -3.137 1.00 93.88 135 LEU A N 1
ATOM 1118 C CA . LEU A 1 135 ? -8.802 -9.528 -1.952 1.00 93.88 135 LEU A CA 1
ATOM 1119 C C . LEU A 1 135 ? -9.638 -8.241 -1.991 1.00 93.88 135 LEU A C 1
ATOM 1121 O O . LEU A 1 135 ? -9.501 -7.400 -1.111 1.00 93.88 135 LEU A O 1
ATOM 1125 N N . GLN A 1 136 ? -10.508 -8.053 -2.983 1.00 93.94 136 GLN A N 1
ATOM 1126 C CA . GLN A 1 136 ? -11.480 -6.958 -2.933 1.00 93.94 136 GLN A CA 1
ATOM 1127 C C . GLN A 1 136 ? -12.414 -7.107 -1.723 1.00 93.94 136 GLN A C 1
ATOM 1129 O O . GLN A 1 136 ? -12.764 -8.222 -1.329 1.00 93.94 136 GLN A O 1
ATOM 1134 N N . GLY A 1 137 ? -12.845 -5.994 -1.139 1.00 95.50 137 GLY A N 1
ATOM 1135 C CA . GLY A 1 137 ? -13.748 -6.026 0.006 1.00 95.50 137 GLY A CA 1
ATOM 1136 C C . GLY A 1 137 ? -13.675 -4.780 0.870 1.00 95.50 137 GLY A C 1
ATOM 1137 O O . GLY A 1 137 ? -13.009 -3.801 0.528 1.00 95.50 137 GLY A O 1
ATOM 1138 N N . ASP A 1 138 ? -14.364 -4.855 2.002 1.00 96.06 138 ASP A N 1
ATOM 1139 C CA . ASP A 1 138 ? -14.449 -3.781 2.982 1.00 96.06 138 ASP A CA 1
ATOM 1140 C C . ASP A 1 138 ? -13.439 -4.041 4.097 1.00 96.06 138 ASP A C 1
ATOM 1142 O O . ASP A 1 138 ? -13.417 -5.116 4.692 1.00 96.06 138 ASP A O 1
ATOM 1146 N N . TYR A 1 139 ? -12.581 -3.059 4.341 1.00 96.19 139 TYR A N 1
ATOM 1147 C CA . TYR A 1 139 ? -11.471 -3.115 5.278 1.00 96.19 139 TYR A CA 1
ATOM 1148 C C . TYR A 1 139 ? -11.617 -2.026 6.347 1.00 96.19 139 TYR A C 1
ATOM 1150 O O . TYR A 1 139 ? -12.205 -0.970 6.085 1.00 96.19 139 TYR A O 1
ATOM 1158 N N . PRO A 1 140 ? -11.033 -2.233 7.539 1.00 94.69 140 PRO A N 1
ATOM 1159 C CA . PRO A 1 140 ? -10.915 -1.183 8.541 1.00 94.69 140 PRO A CA 1
ATOM 1160 C C . PRO A 1 140 ? -10.1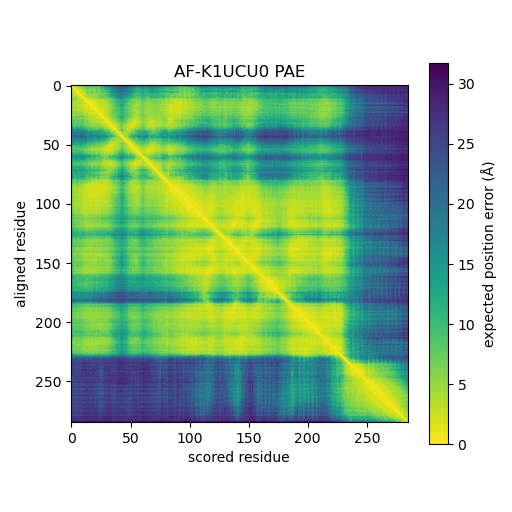78 0.049 8.011 1.00 94.69 140 PRO A C 1
ATOM 1162 O O . PRO A 1 140 ? -9.327 -0.056 7.122 1.00 94.69 140 PRO A O 1
ATOM 1165 N N . LYS A 1 141 ? -10.467 1.221 8.587 1.00 91.94 141 LYS A N 1
ATOM 1166 C CA . LYS A 1 141 ? -9.810 2.483 8.197 1.00 91.94 141 LYS A CA 1
ATOM 1167 C C . LYS A 1 141 ? -8.289 2.455 8.412 1.00 91.94 141 LYS A C 1
ATOM 1169 O O . LYS A 1 141 ? -7.547 3.032 7.625 1.00 91.94 141 LYS A O 1
ATOM 1174 N N . ASP A 1 142 ? -7.839 1.697 9.411 1.00 91.94 142 ASP A N 1
ATOM 1175 C CA . ASP A 1 142 ? -6.425 1.576 9.790 1.00 91.94 142 ASP A CA 1
ATOM 1176 C C . ASP A 1 142 ? -5.622 0.650 8.858 1.00 91.94 142 ASP A C 1
ATOM 1178 O O . ASP A 1 142 ? -4.400 0.571 8.955 1.00 91.94 142 ASP A O 1
ATOM 1182 N N . PHE A 1 143 ? -6.284 -0.072 7.947 1.00 95.19 143 PHE A N 1
ATOM 1183 C CA . PHE A 1 143 ? -5.596 -0.939 6.993 1.00 95.19 143 PHE A CA 1
ATOM 1184 C C . PHE A 1 143 ? -4.850 -0.108 5.938 1.00 95.19 143 PHE A C 1
ATOM 1186 O O . PHE A 1 143 ? -5.450 0.662 5.196 1.00 95.19 143 PHE A O 1
ATOM 1193 N N . VAL A 1 144 ? -3.540 -0.280 5.801 1.00 94.88 144 VAL A N 1
ATOM 1194 C CA . VAL A 1 144 ? -2.748 0.495 4.836 1.00 94.88 144 VAL A CA 1
ATOM 1195 C C . VAL A 1 144 ? -2.739 -0.208 3.478 1.00 94.88 144 VAL A C 1
ATOM 1197 O O . VAL A 1 144 ? -2.043 -1.212 3.289 1.00 94.88 144 VAL A O 1
ATOM 1200 N N . PHE A 1 145 ? -3.489 0.326 2.510 1.00 95.06 145 PHE A N 1
ATOM 1201 C CA . PHE A 1 145 ? -3.554 -0.206 1.147 1.00 95.06 145 PHE A CA 1
ATOM 1202 C C . PHE A 1 145 ? -2.639 0.547 0.166 1.00 95.06 145 PHE A C 1
ATOM 1204 O O . PHE A 1 145 ? -3.062 1.449 -0.551 1.00 95.06 145 PHE A O 1
ATOM 1211 N N . ASP A 1 146 ? -1.386 0.102 0.047 1.00 91.88 146 ASP A N 1
ATOM 1212 C CA . ASP A 1 146 ? -0.439 0.607 -0.967 1.00 91.88 146 ASP A CA 1
ATOM 1213 C C . ASP A 1 146 ? -0.700 0.015 -2.373 1.00 91.88 146 ASP A C 1
ATOM 1215 O O . ASP A 1 146 ? -0.243 0.538 -3.394 1.00 91.88 146 ASP A O 1
ATOM 1219 N N . GLY A 1 147 ? -1.457 -1.082 -2.447 1.00 91.88 147 GLY A N 1
ATOM 1220 C CA . GLY A 1 147 ? -1.645 -1.914 -3.636 1.00 91.88 147 GLY A CA 1
ATOM 1221 C C . GLY A 1 147 ? -1.220 -3.363 -3.388 1.00 91.88 147 GLY A C 1
ATOM 1222 O O . GLY A 1 147 ? -0.266 -3.629 -2.658 1.00 91.88 147 GLY A O 1
ATOM 1223 N N . TRP A 1 148 ? -1.906 -4.316 -4.021 1.00 91.44 148 TRP A N 1
ATOM 1224 C CA . TRP A 1 148 ? -1.630 -5.747 -3.818 1.00 91.44 148 TRP A CA 1
ATOM 1225 C C . TRP A 1 148 ? -0.351 -6.233 -4.511 1.00 91.44 148 TRP A C 1
ATOM 1227 O O . TRP A 1 148 ? 0.265 -7.211 -4.097 1.00 91.44 148 TRP A O 1
ATOM 1237 N N . HIS A 1 149 ? 0.064 -5.548 -5.575 1.00 87.69 149 HIS A N 1
ATOM 1238 C CA . HIS A 1 149 ? 1.260 -5.860 -6.350 1.00 87.69 149 HIS A CA 1
ATOM 1239 C C . HIS A 1 149 ? 1.813 -4.598 -7.024 1.00 87.69 149 HIS A C 1
ATOM 1241 O O . HIS A 1 149 ? 1.175 -3.541 -7.057 1.00 87.69 149 HIS A O 1
ATOM 1247 N N . ALA A 1 150 ? 3.012 -4.699 -7.601 1.00 83.88 150 ALA A N 1
ATOM 1248 C CA . ALA A 1 150 ? 3.580 -3.608 -8.384 1.00 83.88 150 ALA A CA 1
ATOM 1249 C C . ALA A 1 150 ? 2.654 -3.243 -9.560 1.00 83.88 150 ALA A C 1
ATOM 1251 O O . ALA A 1 150 ? 2.064 -4.123 -10.189 1.00 83.88 150 ALA A O 1
ATOM 1252 N N . GLN A 1 151 ? 2.548 -1.946 -9.868 1.00 82.75 151 GLN A N 1
ATOM 1253 C CA . GLN A 1 151 ? 1.658 -1.418 -10.915 1.00 82.75 151 GLN A CA 1
ATOM 1254 C C . GLN A 1 151 ? 0.172 -1.781 -10.721 1.00 82.75 151 GLN A C 1
ATOM 1256 O O . GLN A 1 151 ? -0.571 -1.882 -11.693 1.00 82.75 151 GLN A O 1
ATOM 1261 N N . CYS A 1 152 ? -0.267 -1.979 -9.476 1.00 87.88 152 CYS A N 1
ATOM 1262 C CA . CYS A 1 152 ? -1.671 -2.225 -9.166 1.00 87.88 152 CYS A CA 1
ATOM 1263 C C . CYS A 1 152 ? -2.534 -0.991 -9.485 1.00 87.88 152 CYS A C 1
ATOM 1265 O O . CYS A 1 152 ? -2.211 0.124 -9.062 1.00 87.88 152 CYS A O 1
ATOM 1267 N N . PHE A 1 153 ? -3.637 -1.206 -10.207 1.00 86.38 153 PHE A N 1
ATOM 1268 C CA . PHE A 1 153 ? -4.608 -0.172 -10.594 1.00 86.38 153 PHE A CA 1
ATOM 1269 C C . PHE A 1 153 ? -5.821 -0.086 -9.663 1.00 86.38 153 PHE A C 1
ATOM 1271 O O . PHE A 1 153 ? -6.634 0.819 -9.815 1.00 86.38 153 PHE A O 1
ATOM 1278 N N . CYS A 1 154 ? -5.955 -1.019 -8.721 1.00 90.69 154 CYS A N 1
ATOM 1279 C CA . CYS A 1 154 ? -7.042 -1.026 -7.747 1.00 90.69 154 CYS A CA 1
ATOM 1280 C C . CYS A 1 154 ? -7.021 0.242 -6.894 1.00 90.69 154 CYS A C 1
ATOM 1282 O O . CYS A 1 154 ? -5.978 0.871 -6.714 1.00 90.69 154 CYS A O 1
ATOM 1284 N N . PHE A 1 155 ? -8.166 0.632 -6.368 1.00 92.19 155 PHE A N 1
ATOM 1285 C CA . PHE A 1 155 ? -8.301 1.865 -5.605 1.00 92.19 155 PHE A CA 1
ATOM 1286 C C . PHE A 1 155 ? -9.149 1.608 -4.366 1.00 92.19 155 PHE A C 1
ATOM 1288 O O . PHE A 1 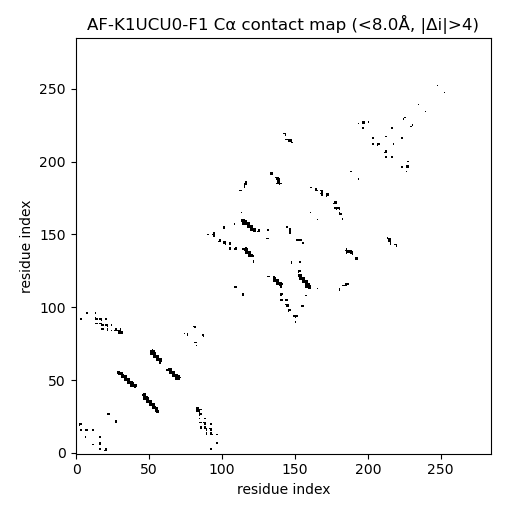155 ? -9.916 0.647 -4.311 1.00 92.19 155 PHE A O 1
ATOM 1295 N N . ALA A 1 156 ? -8.955 2.448 -3.357 1.00 95.00 156 ALA A N 1
ATOM 1296 C CA . ALA A 1 156 ? -9.756 2.439 -2.148 1.00 95.00 156 ALA A CA 1
ATOM 1297 C C . ALA A 1 156 ? -10.741 3.610 -2.195 1.00 95.00 156 ALA A C 1
ATOM 1299 O O . ALA A 1 156 ? -10.428 4.672 -2.731 1.00 95.00 156 ALA A O 1
ATOM 1300 N N . THR A 1 157 ? -11.932 3.406 -1.646 1.00 94.94 157 THR A N 1
ATOM 1301 C CA . THR A 1 157 ? -12.946 4.448 -1.451 1.00 94.94 157 THR A CA 1
ATOM 1302 C C . THR A 1 157 ? -13.350 4.467 0.019 1.00 94.94 157 THR A C 1
ATOM 1304 O O . THR A 1 157 ? -13.465 3.392 0.613 1.00 94.94 157 THR A O 1
ATOM 1307 N N . PRO A 1 158 ? -13.535 5.641 0.642 1.00 95.00 158 PRO A N 1
ATOM 1308 C CA . PRO A 1 158 ? -13.943 5.697 2.036 1.00 95.00 158 PRO A CA 1
ATOM 1309 C C . PRO A 1 158 ? -15.392 5.223 2.164 1.00 95.00 158 PRO A C 1
ATOM 1311 O O . PRO A 1 158 ? -16.250 5.576 1.354 1.00 95.00 158 PRO A O 1
ATOM 1314 N N . ILE A 1 159 ? -15.664 4.432 3.197 1.00 93.62 159 ILE A N 1
ATOM 1315 C CA . ILE A 1 159 ? -17.026 4.096 3.606 1.00 93.62 159 ILE A CA 1
ATOM 1316 C C . ILE A 1 159 ? -17.424 5.136 4.646 1.00 93.62 159 ILE A C 1
ATOM 1318 O O . ILE A 1 159 ? -16.848 5.188 5.734 1.00 93.62 159 ILE A O 1
ATOM 1322 N N . LEU A 1 160 ? -18.359 6.001 4.271 1.00 91.25 160 LEU A N 1
ATOM 1323 C CA . LEU A 1 160 ? -18.833 7.100 5.105 1.00 91.25 160 LEU A CA 1
ATOM 1324 C C . LEU A 1 160 ? -19.964 6.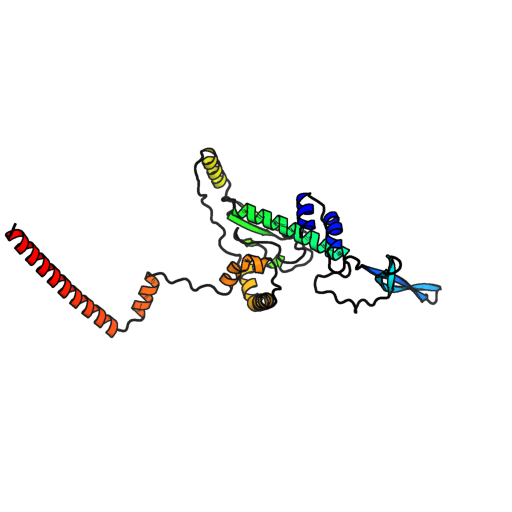624 6.021 1.00 91.25 160 LEU A C 1
ATOM 1326 O O . LEU A 1 160 ? -20.599 5.603 5.749 1.00 91.25 160 LEU A O 1
ATOM 1330 N N . MET A 1 161 ? -20.207 7.361 7.103 1.00 88.12 161 MET A N 1
ATOM 1331 C CA . MET A 1 161 ? -21.431 7.181 7.885 1.00 88.12 161 MET A CA 1
ATOM 1332 C C . MET A 1 161 ? -22.669 7.657 7.110 1.00 88.12 161 MET A C 1
ATOM 1334 O O . MET A 1 161 ? -22.554 8.376 6.114 1.00 88.12 161 MET A O 1
ATOM 1338 N N . ASP A 1 162 ? -23.845 7.283 7.605 1.00 89.12 162 ASP A N 1
ATOM 1339 C CA . ASP A 1 162 ? -25.121 7.698 7.027 1.00 89.12 162 ASP A CA 1
ATOM 1340 C C . ASP A 1 162 ? -25.291 9.226 7.058 1.00 89.12 162 ASP A C 1
ATOM 1342 O O . ASP A 1 162 ? -24.827 9.914 7.972 1.00 89.12 162 ASP A O 1
ATOM 1346 N N . GLU A 1 163 ? -25.993 9.764 6.060 1.00 87.44 163 GLU A N 1
ATOM 1347 C CA . GLU A 1 163 ? -26.165 11.209 5.861 1.00 87.44 163 GLU A CA 1
ATOM 1348 C C . GLU A 1 163 ? -26.828 11.905 7.064 1.00 87.44 163 GLU A C 1
ATOM 1350 O O . GLU A 1 163 ? -26.449 13.015 7.438 1.00 87.44 163 GLU A O 1
ATOM 1355 N N . GLU A 1 164 ? -27.761 11.229 7.739 1.00 87.06 164 GLU A N 1
ATOM 1356 C CA . GLU A 1 164 ? -28.409 11.751 8.947 1.00 87.06 164 GLU A CA 1
ATOM 1357 C C . GLU A 1 164 ? -27.434 11.909 10.123 1.00 87.06 164 GLU A C 1
ATOM 1359 O O . GLU A 1 164 ? -27.510 12.882 10.876 1.00 87.06 164 GLU A O 1
ATOM 1364 N N . GLU A 1 165 ? -26.510 10.963 10.300 1.00 87.12 165 GLU A N 1
ATOM 1365 C CA . GLU A 1 165 ? -25.479 11.048 11.339 1.00 87.12 165 GLU A CA 1
ATOM 1366 C C . GLU A 1 165 ? -24.430 12.102 10.970 1.00 87.12 165 GLU A C 1
ATOM 1368 O O . GLU A 1 165 ? -24.034 12.889 11.833 1.00 87.12 165 GLU A O 1
ATOM 1373 N N . MET A 1 166 ? -24.066 12.209 9.685 1.00 86.31 166 MET A N 1
ATOM 1374 C CA . MET A 1 166 ? -23.218 13.297 9.183 1.00 86.31 166 MET A CA 1
ATOM 1375 C C . MET A 1 166 ? -23.809 14.664 9.529 1.00 86.31 166 MET A C 1
ATOM 1377 O O . MET A 1 166 ? -23.101 15.521 10.058 1.00 86.31 166 MET A O 1
ATOM 1381 N N . ALA A 1 167 ? -25.110 14.861 9.297 1.00 87.88 167 ALA A N 1
ATOM 1382 C CA . ALA A 1 167 ? -25.787 16.116 9.602 1.00 87.88 167 ALA A CA 1
ATOM 1383 C C . ALA A 1 167 ? -25.710 16.469 11.098 1.00 87.88 167 ALA A C 1
ATOM 1385 O O . ALA A 1 167 ? -25.494 17.633 11.445 1.00 87.88 167 ALA A O 1
ATOM 1386 N N . LYS A 1 168 ? -25.816 15.477 11.995 1.00 86.75 168 LYS A N 1
ATOM 1387 C CA . LYS A 1 168 ? -25.662 15.682 13.448 1.00 86.75 168 LYS A CA 1
ATOM 1388 C C . LYS A 1 168 ? -24.232 16.059 13.824 1.00 86.75 168 LYS A C 1
ATOM 1390 O O . LYS A 1 168 ? -24.052 16.993 14.606 1.00 86.75 168 LYS A O 1
ATOM 1395 N N . VAL A 1 169 ? -23.230 15.393 13.241 1.00 84.81 169 VAL A N 1
ATOM 1396 C CA . VAL A 1 169 ? -21.809 15.742 13.426 1.00 84.81 169 VAL A CA 1
ATOM 1397 C C . VAL A 1 169 ? -21.561 17.183 12.986 1.00 84.81 169 VAL A C 1
ATOM 1399 O O . VAL A 1 169 ? -20.982 17.965 13.738 1.00 84.81 169 VAL A O 1
ATOM 1402 N N . THR A 1 170 ? -22.035 17.565 11.797 1.00 86.44 170 THR A N 1
ATOM 1403 C CA . THR A 1 170 ? -21.871 18.926 11.270 1.00 86.44 170 THR A CA 1
ATOM 1404 C C . THR A 1 170 ? -22.595 19.960 12.132 1.00 86.44 170 THR A C 1
ATOM 1406 O O . THR A 1 170 ? -22.022 21.003 12.437 1.00 86.44 170 THR A O 1
ATOM 1409 N N . ALA A 1 171 ? -23.820 19.676 12.582 1.00 88.56 171 ALA A N 1
ATOM 1410 C CA . ALA A 1 171 ? -24.576 20.576 13.450 1.00 88.56 171 ALA A CA 1
ATOM 1411 C C . ALA A 1 171 ? -23.901 20.779 14.816 1.00 88.56 171 ALA A C 1
ATOM 1413 O O . ALA A 1 171 ? -23.861 21.904 15.312 1.00 88.56 171 ALA A O 1
ATOM 1414 N N . ALA A 1 172 ? -23.353 19.719 15.416 1.00 87.12 172 ALA A N 1
ATOM 1415 C CA . ALA A 1 172 ? -22.590 19.819 16.657 1.00 87.12 172 ALA A CA 1
ATOM 1416 C C . ALA A 1 172 ? -21.288 20.607 16.454 1.00 87.12 172 ALA A C 1
ATOM 1418 O O . ALA A 1 172 ? -21.001 21.520 17.224 1.00 87.12 172 ALA A O 1
ATOM 1419 N N . PHE A 1 173 ? -20.564 20.342 15.361 1.00 87.12 173 PHE A N 1
ATOM 1420 C CA . PHE A 1 173 ? -19.349 21.077 15.007 1.00 87.12 173 PHE A CA 1
ATOM 1421 C C . PHE A 1 173 ? -19.613 22.581 14.832 1.00 87.12 173 PHE A C 1
ATOM 1423 O O . PHE A 1 173 ? -18.869 23.398 15.368 1.00 87.12 173 PHE A O 1
ATOM 1430 N N . LEU A 1 174 ? -20.709 22.958 14.162 1.00 91.06 174 LEU A N 1
ATOM 1431 C CA . LEU A 1 174 ? -21.133 24.358 14.013 1.00 91.06 174 LEU A CA 1
ATOM 1432 C C . LEU A 1 174 ? -21.454 25.036 15.355 1.00 91.06 174 LEU A C 1
ATOM 1434 O O . LEU A 1 174 ? -21.273 26.244 15.486 1.00 91.06 174 LEU A O 1
ATOM 1438 N N . LYS A 1 175 ? -21.910 24.271 16.352 1.00 92.75 175 LYS A N 1
ATOM 1439 C CA . LYS A 1 175 ? -22.160 24.750 17.722 1.00 92.75 175 LYS A CA 1
ATOM 1440 C C . LYS A 1 175 ? -20.907 24.754 18.607 1.00 92.75 175 LYS A C 1
ATOM 1442 O O . LYS A 1 175 ? -20.974 25.227 19.736 1.00 92.75 175 LYS A O 1
ATOM 1447 N N . GLY A 1 176 ? -19.778 24.229 18.124 1.00 90.38 176 GLY A N 1
ATOM 1448 C CA . GLY A 1 176 ? -18.568 24.018 18.926 1.00 90.38 176 GLY A CA 1
ATOM 1449 C C . GLY A 1 176 ? -18.656 22.826 19.889 1.00 90.38 176 GLY A C 1
ATOM 1450 O O . GLY A 1 176 ? -17.819 22.688 20.780 1.00 90.38 176 GLY A O 1
ATOM 1451 N N . GLU A 1 177 ? -19.653 21.956 19.724 1.00 89.25 177 GLU A N 1
ATOM 1452 C CA . GLU A 1 177 ? -19.862 20.757 20.534 1.00 89.25 177 GLU A CA 1
ATOM 1453 C C . GLU A 1 177 ? -19.194 19.537 19.882 1.00 89.25 177 GLU A C 1
ATOM 1455 O O . GLU A 1 177 ? -19.149 19.398 18.658 1.00 89.25 177 GLU A O 1
ATOM 1460 N N . LYS A 1 178 ? -18.686 18.606 20.700 1.00 80.06 178 LYS A N 1
ATOM 1461 C CA . LYS A 1 178 ? -18.198 17.311 20.207 1.00 80.06 178 LYS A CA 1
ATOM 1462 C C . LYS A 1 178 ? -19.357 16.325 20.127 1.00 80.06 178 LYS A C 1
ATOM 1464 O O . LYS A 1 178 ? -20.015 16.068 21.132 1.00 80.06 178 LYS A O 1
ATOM 1469 N N . TYR A 1 179 ? -19.557 15.730 18.956 1.00 77.94 179 TYR A N 1
ATOM 1470 C CA . TYR A 1 179 ? -20.530 14.663 18.746 1.00 77.94 179 TYR A CA 1
ATOM 1471 C C . TYR A 1 179 ? -19.821 13.386 18.317 1.00 77.94 179 TYR A C 1
ATOM 1473 O O . TYR A 1 179 ? -19.100 13.380 17.322 1.00 77.94 179 TYR A O 1
ATOM 1481 N N . THR A 1 180 ? -20.031 12.309 19.071 1.00 75.75 180 THR A N 1
ATOM 1482 C CA . THR A 1 180 ? -19.521 10.986 18.708 1.00 75.75 180 THR A CA 1
ATOM 1483 C C . THR A 1 180 ? -20.560 10.293 17.826 1.00 75.75 180 THR A C 1
ATOM 1485 O O . THR A 1 180 ? -21.637 9.958 18.333 1.00 75.75 180 THR A O 1
ATOM 1488 N N . PRO A 1 181 ? -20.270 10.075 16.535 1.00 70.56 181 PRO A N 1
ATOM 1489 C CA . PRO A 1 181 ? -21.225 9.486 15.606 1.00 70.56 181 PRO A CA 1
ATOM 1490 C C . PRO A 1 181 ? -21.582 8.048 15.981 1.00 70.56 181 PRO A C 1
ATOM 1492 O O . PRO A 1 181 ? -20.734 7.260 16.414 1.00 70.56 181 PRO A O 1
ATOM 1495 N N . ARG A 1 182 ? -22.851 7.686 15.789 1.00 69.50 182 ARG A N 1
ATOM 1496 C CA . ARG A 1 182 ? -23.348 6.320 15.968 1.00 69.50 182 ARG A CA 1
ATOM 1497 C C . ARG A 1 182 ? -23.275 5.586 14.632 1.00 69.50 182 ARG A C 1
ATOM 1499 O O . ARG A 1 182 ? -24.215 5.600 13.852 1.00 69.50 182 ARG A O 1
ATOM 1506 N N . GLY A 1 183 ? -22.163 4.900 14.387 1.00 66.44 183 GLY A N 1
ATOM 1507 C CA . GLY A 1 183 ? -21.977 4.048 13.211 1.00 66.44 183 GLY A CA 1
ATOM 1508 C C . GLY A 1 183 ? -21.246 2.759 13.566 1.00 66.44 183 GLY A C 1
ATOM 1509 O O . GLY A 1 183 ? -20.386 2.743 14.447 1.00 66.44 183 GLY A O 1
ATOM 1510 N N . LYS A 1 184 ? -21.576 1.655 12.884 1.00 75.81 184 LYS A N 1
ATOM 1511 C CA . LYS A 1 184 ? -20.784 0.421 12.985 1.00 75.81 184 LYS A CA 1
ATOM 1512 C C . LYS A 1 184 ? -19.456 0.648 12.265 1.00 75.81 184 LYS A C 1
ATOM 1514 O O . LYS A 1 184 ? -19.381 0.505 11.048 1.00 75.81 184 LYS A O 1
ATOM 1519 N N . GLN A 1 185 ? -18.422 1.019 13.016 1.00 85.62 185 GLN A N 1
ATOM 1520 C CA . GLN A 1 185 ? -17.065 1.070 12.484 1.00 85.62 185 GLN A CA 1
ATOM 1521 C C . GLN A 1 185 ? -16.668 -0.321 11.984 1.00 85.62 185 GLN A C 1
ATOM 1523 O O . GLN A 1 185 ? -16.930 -1.334 12.639 1.00 85.62 185 GLN A O 1
ATOM 1528 N N . ILE A 1 186 ? -16.031 -0.372 10.819 1.00 89.12 186 ILE A N 1
ATOM 1529 C CA . ILE A 1 186 ? -15.545 -1.627 10.260 1.00 89.12 186 ILE A CA 1
ATOM 1530 C C . ILE A 1 186 ? -14.265 -1.981 11.006 1.00 89.12 186 ILE A C 1
ATOM 1532 O O . ILE A 1 186 ? -13.215 -1.384 10.788 1.00 89.12 186 ILE A O 1
ATOM 1536 N N . THR A 1 187 ? -14.368 -2.930 11.928 1.00 90.25 187 THR A N 1
ATOM 1537 C CA . THR A 1 187 ? -13.233 -3.434 12.716 1.00 90.25 187 THR A CA 1
ATOM 1538 C C . THR A 1 187 ? -12.714 -4.764 12.187 1.00 90.25 187 THR A C 1
ATOM 1540 O O . THR A 1 187 ? -11.558 -5.123 12.408 1.00 90.25 187 THR A O 1
ATOM 1543 N N . GLU A 1 188 ? -13.553 -5.501 11.461 1.00 91.44 188 GLU A N 1
ATOM 1544 C CA . GLU A 1 188 ? -13.203 -6.804 10.925 1.00 91.44 188 GLU A CA 1
ATOM 1545 C C . GLU A 1 188 ? -12.655 -6.734 9.502 1.00 91.44 188 GLU A C 1
ATOM 1547 O O . GLU A 1 188 ? -13.150 -6.004 8.649 1.00 91.44 188 GLU A O 1
ATOM 1552 N N . TYR A 1 189 ? -11.658 -7.577 9.237 1.00 94.12 189 TYR A N 1
ATOM 1553 C CA . TYR A 1 189 ? -11.171 -7.840 7.888 1.00 94.12 189 TYR A CA 1
ATOM 1554 C C . TYR A 1 189 ? -12.114 -8.782 7.131 1.00 94.12 189 TYR A C 1
ATOM 1556 O O . TYR A 1 189 ? -12.687 -9.695 7.746 1.00 94.12 189 TYR A O 1
ATOM 1564 N N . PRO A 1 190 ? -12.218 -8.644 5.800 1.00 95.06 190 PRO A N 1
ATOM 1565 C CA . PRO A 1 190 ? -13.113 -9.477 5.022 1.00 95.06 190 PRO A CA 1
ATOM 1566 C C . PRO A 1 190 ? -12.609 -10.932 4.989 1.00 95.06 190 PRO A C 1
ATOM 1568 O O . PRO A 1 190 ? -11.414 -11.221 5.135 1.00 95.06 190 PRO A O 1
ATOM 1571 N N . ALA A 1 191 ? -13.545 -11.882 4.892 1.00 94.38 191 ALA A N 1
ATOM 1572 C CA . ALA A 1 191 ? -13.258 -13.304 5.103 1.00 94.38 191 ALA A CA 1
ATOM 1573 C C . ALA A 1 191 ? -12.217 -13.839 4.110 1.00 94.38 191 ALA A C 1
ATOM 1575 O O . ALA A 1 191 ? -11.279 -14.530 4.504 1.00 94.38 191 ALA A O 1
ATOM 1576 N N . ASN A 1 192 ? -12.340 -13.455 2.841 1.00 94.31 192 ASN A N 1
ATOM 1577 C CA . ASN A 1 192 ? -11.384 -13.740 1.772 1.00 94.31 192 ASN A CA 1
ATOM 1578 C C . ASN A 1 192 ? -9.936 -13.374 2.139 1.00 94.31 192 ASN A C 1
ATOM 1580 O O . ASN A 1 192 ? -9.031 -14.172 1.909 1.00 94.31 192 ASN A O 1
ATOM 1584 N N . PHE A 1 193 ? -9.716 -12.216 2.765 1.00 94.75 193 PHE A N 1
ATOM 1585 C CA . PHE A 1 193 ? -8.397 -11.795 3.224 1.00 94.75 193 PHE A CA 1
ATOM 1586 C C . PHE A 1 193 ? -7.891 -12.670 4.367 1.00 94.75 193 PHE A C 1
ATOM 1588 O O . PHE A 1 193 ? -6.758 -13.145 4.320 1.00 94.75 193 PHE A O 1
ATOM 1595 N N . LYS A 1 194 ? -8.742 -12.953 5.362 1.00 94.44 194 LYS A N 1
ATOM 1596 C CA . LYS A 1 194 ? -8.392 -13.846 6.479 1.00 94.44 194 LYS A CA 1
ATOM 1597 C C . LYS A 1 194 ? -8.011 -15.248 5.977 1.00 94.44 194 LYS A C 1
ATOM 1599 O O . LYS A 1 194 ? -7.038 -15.818 6.463 1.00 94.44 194 LYS A O 1
ATOM 1604 N N . HIS A 1 195 ? -8.742 -15.792 5.001 1.00 94.50 195 HIS A N 1
ATOM 1605 C CA . HIS A 1 195 ? -8.416 -17.071 4.359 1.00 94.50 195 HIS A CA 1
ATOM 1606 C C . HIS A 1 195 ? -7.091 -16.996 3.602 1.00 94.50 195 HIS A C 1
ATOM 1608 O O . HIS A 1 195 ? -6.194 -17.787 3.872 1.00 94.50 195 HIS A O 1
ATOM 1614 N N . TRP A 1 196 ? -6.917 -15.983 2.752 1.00 94.81 196 TRP A N 1
ATOM 1615 C CA . TRP A 1 196 ? -5.690 -15.804 1.981 1.00 94.81 196 TRP A CA 1
ATOM 1616 C C . TRP A 1 196 ? -4.443 -15.702 2.869 1.00 94.81 196 TRP A C 1
ATOM 1618 O O . TRP A 1 196 ? -3.418 -16.306 2.552 1.00 94.81 196 TRP A O 1
ATOM 1628 N N . VAL A 1 197 ? -4.530 -14.983 3.993 1.00 94.38 197 VAL A N 1
ATOM 1629 C CA . VAL A 1 197 ? -3.434 -14.864 4.967 1.00 94.38 197 VAL A CA 1
ATOM 1630 C C . VAL A 1 197 ? -3.070 -16.226 5.562 1.00 94.38 197 VAL A C 1
ATOM 1632 O O . VAL A 1 197 ? -1.887 -16.549 5.653 1.00 94.38 197 VAL A O 1
ATOM 1635 N N . ARG A 1 198 ? -4.064 -17.042 5.935 1.00 93.62 198 ARG A N 1
ATOM 1636 C CA . ARG A 1 198 ? -3.830 -18.386 6.491 1.00 93.62 198 ARG A CA 1
ATOM 1637 C C . ARG A 1 198 ? -3.215 -19.323 5.457 1.00 93.62 198 ARG A C 1
ATOM 1639 O O . ARG A 1 198 ? -2.216 -19.970 5.760 1.00 93.62 198 ARG A O 1
ATOM 1646 N N . ASP A 1 199 ? -3.748 -19.323 4.239 1.00 94.62 199 ASP A N 1
ATOM 1647 C CA . ASP A 1 199 ? -3.267 -20.166 3.139 1.00 94.62 199 ASP A CA 1
ATOM 1648 C C . ASP A 1 199 ? -1.827 -19.811 2.733 1.00 94.62 199 ASP A C 1
ATOM 1650 O O . ASP A 1 199 ? -1.064 -20.667 2.296 1.00 94.62 199 ASP A O 1
ATOM 1654 N N . ASN A 1 200 ? -1.426 -18.545 2.902 1.00 93.56 200 ASN A N 1
ATOM 1655 C CA . ASN A 1 200 ? -0.093 -18.052 2.548 1.00 93.56 200 ASN A CA 1
ATOM 1656 C C . ASN A 1 200 ? 0.851 -17.903 3.745 1.00 93.56 200 ASN A C 1
ATOM 1658 O O . ASN A 1 200 ? 1.899 -17.269 3.607 1.00 93.56 200 ASN A O 1
ATOM 1662 N N . LYS A 1 201 ? 0.534 -18.495 4.903 1.00 92.69 201 LYS A N 1
ATOM 1663 C CA . LYS A 1 201 ? 1.337 -18.375 6.131 1.00 92.69 201 LYS A CA 1
ATOM 1664 C C . LYS A 1 201 ? 2.825 -18.652 5.898 1.00 92.69 201 LYS A C 1
ATOM 1666 O O . LYS A 1 201 ? 3.667 -17.842 6.279 1.00 92.69 201 LYS A O 1
ATOM 1671 N N . GLU A 1 202 ? 3.154 -19.767 5.249 1.00 92.00 202 GLU A N 1
ATOM 1672 C CA . GLU A 1 202 ? 4.547 -20.163 4.994 1.00 92.00 202 GLU A CA 1
ATOM 1673 C C . GLU A 1 202 ? 5.267 -19.175 4.070 1.00 92.00 202 GLU A C 1
ATOM 1675 O O . GLU A 1 202 ? 6.402 -18.781 4.338 1.00 92.00 202 GLU A O 1
ATOM 1680 N N . ASN A 1 203 ? 4.582 -18.707 3.024 1.00 91.06 203 ASN A N 1
ATOM 1681 C CA . ASN A 1 203 ? 5.117 -17.720 2.088 1.00 91.06 203 ASN A CA 1
ATOM 1682 C C . ASN A 1 203 ? 5.373 -16.375 2.771 1.00 91.06 203 ASN A C 1
ATOM 1684 O O . ASN A 1 203 ? 6.403 -15.747 2.520 1.00 91.06 203 ASN A O 1
ATOM 1688 N N . ILE A 1 204 ? 4.466 -15.945 3.652 1.00 91.19 204 ILE A N 1
ATOM 1689 C CA . ILE A 1 204 ? 4.612 -14.714 4.432 1.00 91.19 204 ILE A CA 1
ATOM 1690 C C . ILE A 1 204 ? 5.853 -14.824 5.321 1.00 91.19 204 ILE A C 1
ATOM 1692 O O . ILE A 1 204 ? 6.741 -13.978 5.222 1.00 91.19 204 ILE A O 1
ATOM 1696 N N . LEU A 1 205 ? 5.985 -15.908 6.093 1.00 89.81 205 LEU A N 1
ATOM 1697 C CA . LEU A 1 205 ? 7.146 -16.143 6.961 1.00 89.81 205 LEU A CA 1
ATOM 1698 C C . LEU A 1 205 ? 8.464 -16.218 6.171 1.00 89.81 205 LEU A C 1
ATOM 1700 O O . LEU A 1 205 ? 9.464 -15.623 6.575 1.00 89.81 205 LEU A O 1
ATOM 1704 N N . ALA A 1 206 ? 8.465 -16.890 5.017 1.00 92.19 206 ALA A N 1
ATOM 1705 C CA . ALA A 1 206 ? 9.630 -16.972 4.139 1.00 92.19 206 ALA A CA 1
ATOM 1706 C C . ALA A 1 206 ? 9.993 -15.618 3.505 1.00 92.19 206 ALA A C 1
ATOM 1708 O O . ALA A 1 206 ? 11.170 -15.311 3.322 1.00 92.19 206 ALA A O 1
ATOM 1709 N N . SER A 1 207 ? 9.006 -14.790 3.157 1.00 90.81 207 SER A N 1
ATOM 1710 C CA . SER A 1 207 ? 9.259 -13.441 2.638 1.00 90.81 207 SER A CA 1
ATOM 1711 C C . SER A 1 207 ? 9.791 -12.500 3.722 1.00 90.81 207 SER A C 1
ATOM 1713 O O . SER A 1 207 ? 10.686 -11.700 3.435 1.00 90.81 207 SER A O 1
ATOM 1715 N N . ARG A 1 208 ? 9.322 -12.673 4.969 1.00 88.88 208 ARG A N 1
ATOM 1716 C CA . ARG A 1 208 ? 9.779 -11.951 6.163 1.00 88.88 208 ARG A CA 1
ATOM 1717 C C . ARG A 1 208 ? 11.240 -12.237 6.465 1.00 88.88 208 ARG A C 1
ATOM 1719 O O . ARG A 1 208 ? 12.023 -11.303 6.596 1.00 88.88 208 ARG A O 1
ATOM 1726 N N . SER A 1 209 ? 11.635 -13.512 6.484 1.00 89.19 209 SER A N 1
ATOM 1727 C CA . SER A 1 209 ? 13.032 -13.900 6.729 1.00 89.19 209 SER A CA 1
ATOM 1728 C C . SER A 1 209 ? 13.990 -13.407 5.640 1.00 89.19 209 SER A C 1
ATOM 1730 O O . SER A 1 209 ? 15.137 -13.083 5.928 1.00 89.19 209 SER A O 1
ATOM 1732 N N . ARG A 1 210 ? 13.513 -13.291 4.394 1.00 89.94 210 ARG A N 1
ATOM 1733 C CA . ARG A 1 210 ? 14.280 -12.731 3.267 1.00 89.94 210 ARG A CA 1
ATOM 1734 C C . ARG A 1 210 ? 14.271 -11.199 3.209 1.00 89.94 210 ARG A C 1
ATOM 1736 O O . ARG A 1 210 ? 14.973 -10.643 2.371 1.00 89.94 210 ARG A O 1
ATOM 1743 N N . GLY A 1 211 ? 13.445 -10.518 4.008 1.00 87.31 211 GLY A N 1
ATOM 1744 C CA . GLY A 1 211 ? 13.255 -9.064 3.927 1.00 87.31 211 GLY A CA 1
ATOM 1745 C C . GLY A 1 211 ? 12.611 -8.587 2.617 1.00 87.31 211 GLY A C 1
ATOM 1746 O O . GLY A 1 211 ? 12.834 -7.458 2.190 1.00 87.31 211 GLY A O 1
ATOM 1747 N N . THR A 1 212 ? 11.831 -9.446 1.952 1.00 86.88 212 THR A N 1
ATOM 1748 C CA . THR A 1 212 ? 11.218 -9.182 0.629 1.00 86.88 212 THR A CA 1
ATOM 1749 C C . THR A 1 212 ? 9.692 -9.126 0.690 1.00 86.88 212 THR A C 1
ATOM 1751 O O . THR A 1 212 ? 9.006 -9.417 -0.290 1.00 86.88 212 THR A O 1
ATOM 1754 N N . GLU A 1 213 ? 9.147 -8.770 1.853 1.00 88.94 213 GLU A N 1
ATOM 1755 C CA . GLU A 1 213 ? 7.703 -8.683 2.060 1.00 88.94 213 GLU A CA 1
ATOM 1756 C C . GLU A 1 213 ? 7.062 -7.628 1.140 1.00 88.94 213 GLU A C 1
ATOM 1758 O O . GLU A 1 213 ? 7.548 -6.493 1.056 1.00 88.94 213 GLU A O 1
ATOM 1763 N N . PRO A 1 214 ? 5.940 -7.958 0.477 1.00 89.81 214 PRO A N 1
ATOM 1764 C CA . PRO A 1 214 ? 5.107 -6.966 -0.191 1.00 89.81 214 PRO A CA 1
ATOM 1765 C C . PRO A 1 214 ? 4.659 -5.858 0.770 1.00 89.81 214 PRO A C 1
ATOM 1767 O O . PRO A 1 214 ? 4.366 -6.118 1.938 1.00 89.81 214 PRO A O 1
ATOM 1770 N N . TYR A 1 215 ? 4.533 -4.627 0.265 1.00 89.94 215 TYR A N 1
ATOM 1771 C CA . TYR A 1 215 ? 4.202 -3.452 1.083 1.00 89.94 215 TYR A CA 1
ATOM 1772 C C . TYR A 1 215 ? 2.945 -3.632 1.941 1.00 89.94 215 TYR A C 1
ATOM 1774 O O . TYR A 1 215 ? 2.980 -3.339 3.132 1.00 89.94 215 TYR A O 1
ATOM 1782 N N . PHE A 1 216 ? 1.859 -4.174 1.380 1.00 90.81 216 PHE A N 1
ATOM 1783 C CA . PHE A 1 216 ? 0.620 -4.381 2.134 1.00 90.81 216 PHE A CA 1
ATOM 1784 C C . PHE A 1 216 ? 0.763 -5.413 3.267 1.00 90.81 216 PHE A C 1
ATOM 1786 O O . PHE A 1 216 ? 0.005 -5.350 4.226 1.00 90.81 216 PHE A O 1
ATOM 1793 N N . ILE A 1 217 ? 1.716 -6.350 3.184 1.00 92.75 217 ILE A N 1
ATOM 1794 C CA . ILE A 1 217 ? 2.012 -7.276 4.287 1.00 92.75 217 ILE A CA 1
ATOM 1795 C C . ILE A 1 217 ? 2.803 -6.540 5.359 1.00 92.75 217 ILE A C 1
ATOM 1797 O O . ILE A 1 217 ? 2.428 -6.548 6.529 1.00 92.75 217 ILE A O 1
ATOM 1801 N N . ARG A 1 218 ? 3.871 -5.859 4.941 1.00 91.75 218 ARG A N 1
ATOM 1802 C CA . ARG A 1 218 ? 4.782 -5.154 5.841 1.00 91.75 218 ARG A CA 1
ATOM 1803 C C . ARG A 1 218 ? 4.074 -4.067 6.651 1.00 91.75 218 ARG A C 1
ATOM 1805 O O . ARG A 1 218 ? 4.274 -3.974 7.857 1.00 91.75 218 ARG A O 1
ATOM 1812 N N . ASN A 1 219 ? 3.232 -3.267 5.999 1.00 92.31 219 ASN A N 1
ATOM 1813 C CA . ASN A 1 219 ? 2.539 -2.150 6.642 1.00 92.31 219 ASN A CA 1
ATOM 1814 C C . ASN A 1 219 ? 1.383 -2.613 7.548 1.00 92.31 219 ASN A C 1
ATOM 1816 O O . ASN A 1 219 ? 0.976 -1.869 8.430 1.00 92.31 219 ASN A O 1
ATOM 1820 N N . ASN A 1 220 ? 0.871 -3.834 7.353 1.00 93.88 220 ASN A N 1
ATOM 1821 C CA . ASN A 1 220 ? -0.237 -4.402 8.130 1.00 93.88 220 ASN A CA 1
ATOM 1822 C C . ASN A 1 220 ? 0.204 -5.629 8.947 1.00 93.88 220 ASN A C 1
ATOM 1824 O O . ASN A 1 220 ? -0.586 -6.546 9.185 1.00 93.88 220 ASN A O 1
ATOM 1828 N N . SER A 1 221 ? 1.469 -5.667 9.372 1.00 91.38 221 SER A N 1
ATOM 1829 C CA . SER A 1 221 ? 2.072 -6.817 10.057 1.00 91.38 221 SER A CA 1
ATOM 1830 C C . SER A 1 221 ? 1.312 -7.211 11.324 1.00 91.38 221 SER A C 1
ATOM 1832 O O . SER A 1 221 ? 0.982 -8.381 11.490 1.00 91.38 221 SER A O 1
ATOM 1834 N N . ALA A 1 222 ? 0.929 -6.241 12.160 1.00 90.31 222 ALA A N 1
ATOM 1835 C CA . ALA A 1 222 ? 0.160 -6.486 13.381 1.00 90.31 222 ALA A CA 1
ATOM 1836 C C . ALA A 1 222 ? -1.207 -7.139 13.105 1.00 90.31 222 ALA A C 1
ATOM 1838 O O . ALA A 1 222 ? -1.617 -8.059 13.815 1.00 90.31 222 ALA A O 1
ATOM 1839 N N . ALA A 1 223 ? -1.899 -6.700 12.048 1.00 90.56 223 ALA A N 1
ATOM 1840 C CA . ALA A 1 223 ? -3.177 -7.273 11.641 1.00 90.56 223 ALA A CA 1
ATOM 1841 C C . ALA A 1 223 ? -3.016 -8.716 11.144 1.00 90.56 223 ALA A C 1
ATOM 1843 O O . ALA A 1 223 ? -3.774 -9.603 11.532 1.00 90.56 223 ALA A O 1
ATOM 1844 N N . ILE A 1 224 ? -2.002 -8.958 10.313 1.00 90.62 224 ILE A N 1
ATOM 1845 C CA . ILE A 1 224 ? -1.697 -10.280 9.757 1.00 90.62 224 ILE A CA 1
ATOM 1846 C C . ILE A 1 224 ? -1.275 -11.249 10.861 1.00 90.62 224 ILE A C 1
ATOM 1848 O O . ILE A 1 224 ? -1.781 -12.369 10.917 1.00 90.62 224 ILE A O 1
ATOM 1852 N N . ASP A 1 225 ? -0.409 -10.815 11.772 1.00 89.19 225 ASP A N 1
ATOM 1853 C CA . ASP A 1 225 ? 0.046 -11.627 12.895 1.00 89.19 225 ASP A CA 1
ATOM 1854 C C . ASP A 1 225 ? -1.125 -11.972 13.829 1.00 89.19 225 ASP A C 1
ATOM 1856 O O . ASP A 1 225 ? -1.219 -13.111 14.283 1.00 89.19 225 ASP A O 1
ATOM 1860 N N . GLY A 1 226 ? -2.072 -11.049 14.039 1.00 88.06 226 GLY A N 1
ATOM 1861 C CA . GLY A 1 226 ? -3.314 -11.318 14.772 1.00 88.06 226 GLY A CA 1
ATOM 1862 C C . GLY A 1 226 ? -4.249 -12.321 14.081 1.00 88.06 226 GLY A C 1
ATOM 1863 O O . GLY A 1 226 ? -4.958 -13.062 14.758 1.00 88.06 226 GLY A O 1
ATOM 1864 N N . ILE A 1 227 ? -4.240 -12.390 12.744 1.00 88.19 227 ILE A N 1
ATOM 1865 C CA . ILE A 1 227 ? -5.002 -13.389 11.971 1.00 88.19 227 ILE A CA 1
ATOM 1866 C C . ILE A 1 227 ? -4.323 -14.766 12.019 1.00 88.19 227 ILE A C 1
ATOM 1868 O O . ILE A 1 227 ? -5.013 -15.786 12.095 1.00 88.19 227 ILE A O 1
ATOM 1872 N N . LEU A 1 228 ? -2.988 -14.800 11.940 1.00 87.38 228 LEU A N 1
ATOM 1873 C CA . LEU A 1 228 ? -2.185 -16.028 11.927 1.00 87.38 228 LEU A CA 1
ATOM 1874 C C . LEU A 1 228 ? -2.078 -16.674 13.307 1.00 87.38 228 LEU A C 1
ATOM 1876 O O . LEU A 1 228 ? -2.154 -17.896 13.423 1.00 87.38 228 LEU A O 1
ATOM 1880 N N . ASN A 1 229 ? -1.896 -15.845 14.330 1.00 81.75 229 ASN A N 1
ATOM 1881 C CA . ASN A 1 229 ? -1.774 -16.229 15.725 1.00 81.75 229 ASN A CA 1
ATOM 1882 C C . ASN A 1 229 ? -2.853 -15.479 16.509 1.00 81.75 229 ASN A C 1
ATOM 1884 O O . ASN A 1 229 ? -2.543 -14.495 17.191 1.00 81.75 229 ASN A O 1
ATOM 1888 N N . PRO A 1 230 ? -4.127 -15.897 16.407 1.00 75.31 230 PRO A N 1
ATOM 1889 C CA . PRO A 1 230 ? -5.163 -15.307 17.232 1.00 75.31 230 PRO A CA 1
ATOM 1890 C C . PRO A 1 230 ? -4.749 -15.504 18.688 1.00 75.31 230 PRO A C 1
ATOM 1892 O O . PRO A 1 230 ? -4.643 -16.640 19.158 1.00 75.31 230 PRO A O 1
ATOM 1895 N N . LYS A 1 231 ? -4.461 -14.404 19.398 1.00 63.62 231 LYS A N 1
ATOM 1896 C CA . LYS A 1 231 ? -4.264 -14.477 20.846 1.00 63.62 231 LYS A CA 1
ATOM 1897 C C . LYS A 1 231 ? -5.514 -15.160 21.407 1.00 63.62 231 LYS A C 1
ATOM 1899 O O . LYS A 1 231 ? -6.617 -14.722 21.060 1.00 63.62 231 LYS A O 1
ATOM 1904 N N . PRO A 1 232 ? -5.382 -16.232 22.207 1.00 59.75 232 PRO A N 1
ATOM 1905 C CA . PRO A 1 232 ? -6.548 -16.820 22.841 1.00 59.75 232 PRO A CA 1
ATOM 1906 C C . PRO A 1 232 ? -7.252 -15.700 23.602 1.00 59.75 232 PRO A C 1
ATOM 1908 O O . PRO A 1 232 ? -6.594 -14.940 24.316 1.00 59.75 232 PRO A O 1
ATOM 1911 N N . LYS A 1 233 ? -8.562 -15.548 23.370 1.00 61.00 233 LYS A N 1
ATOM 1912 C CA . LYS A 1 233 ? -9.393 -14.556 24.057 1.00 61.00 233 LYS A CA 1
ATOM 1913 C C . LYS A 1 233 ? -9.064 -14.664 25.542 1.00 61.00 233 LYS A C 1
ATOM 1915 O O . LYS A 1 233 ? -9.209 -15.748 26.108 1.00 61.00 233 LYS A O 1
ATOM 1920 N N . GLU A 1 234 ? -8.542 -13.597 26.144 1.00 60.34 234 GLU A N 1
ATOM 1921 C CA . GLU A 1 234 ? -8.243 -13.624 27.570 1.00 60.34 234 GLU A CA 1
ATOM 1922 C C . GLU A 1 234 ? -9.553 -13.928 28.291 1.00 60.34 234 GLU A C 1
ATOM 1924 O O . GLU A 1 234 ? -10.481 -13.119 28.264 1.00 60.34 234 GLU A O 1
ATOM 1929 N N . LEU A 1 235 ? -9.649 -15.134 28.861 1.00 68.00 235 LEU A N 1
ATOM 1930 C CA . LEU A 1 235 ? -10.820 -15.560 29.616 1.00 68.00 235 LEU A CA 1
ATOM 1931 C C . LEU A 1 235 ? -11.114 -14.480 30.656 1.00 68.00 235 LEU A C 1
ATOM 1933 O O . LEU A 1 235 ? -10.210 -14.031 31.378 1.00 68.00 235 LEU A O 1
ATOM 1937 N N . THR A 1 236 ? -12.369 -14.053 30.715 1.00 80.31 236 THR A N 1
ATOM 1938 C CA . THR A 1 236 ? -12.826 -13.093 31.716 1.00 80.31 236 THR A CA 1
ATOM 1939 C C . THR A 1 236 ? -12.516 -13.625 33.117 1.00 80.31 236 THR A C 1
ATOM 1941 O O . THR A 1 236 ? -12.344 -14.828 33.329 1.00 80.31 236 THR A O 1
ATOM 1944 N N . ILE A 1 237 ? -12.446 -12.739 34.116 1.00 78.69 237 ILE A N 1
ATOM 1945 C CA . ILE A 1 237 ? -12.193 -13.150 35.510 1.00 78.69 237 ILE A CA 1
ATOM 1946 C C . ILE A 1 237 ? -13.211 -14.218 35.955 1.00 78.69 237 ILE A C 1
ATOM 1948 O O . ILE A 1 237 ? -12.841 -15.157 36.661 1.00 78.69 237 ILE A O 1
ATOM 1952 N N . ALA A 1 238 ? -14.459 -14.107 35.487 1.00 83.50 238 ALA A N 1
ATOM 1953 C CA . ALA A 1 238 ? -15.530 -15.063 35.740 1.00 83.50 238 ALA A CA 1
ATOM 1954 C C . ALA A 1 238 ? -15.280 -16.425 35.072 1.00 83.50 238 ALA A C 1
ATOM 1956 O O . ALA A 1 238 ? -15.351 -17.448 35.745 1.00 83.50 238 ALA A O 1
ATOM 1957 N N . GLU A 1 239 ? -14.906 -16.458 33.792 1.00 84.31 239 GLU A N 1
ATOM 1958 C CA . GLU A 1 239 ? -14.596 -17.709 33.080 1.00 84.31 239 GLU A CA 1
ATOM 1959 C C . GLU A 1 239 ? -13.349 -18.399 33.665 1.00 84.31 239 GLU A C 1
ATOM 1961 O O . GLU A 1 239 ? -13.335 -19.612 33.869 1.00 84.31 239 GLU A O 1
ATOM 1966 N N . LYS A 1 240 ? -12.322 -17.627 34.050 1.00 84.50 240 LYS A N 1
ATOM 1967 C CA . LYS A 1 240 ? -11.160 -18.144 34.798 1.00 84.50 240 LYS A CA 1
ATOM 1968 C C . LYS A 1 240 ? -11.548 -18.669 36.182 1.00 84.50 240 LYS A C 1
ATOM 1970 O O . LYS A 1 240 ? -10.893 -19.570 36.703 1.00 84.50 240 LYS A O 1
ATOM 1975 N N . ALA A 1 241 ? -12.550 -18.083 36.836 1.00 84.56 241 ALA A N 1
ATOM 1976 C CA . ALA A 1 241 ? -13.065 -18.592 38.104 1.00 84.56 241 ALA A CA 1
ATOM 1977 C C . ALA A 1 241 ? -13.831 -19.904 37.899 1.00 84.56 241 ALA A C 1
ATOM 1979 O O . ALA A 1 241 ? -13.549 -20.852 38.621 1.00 84.56 241 ALA A O 1
ATOM 1980 N N . ALA A 1 242 ? -14.706 -19.987 36.895 1.00 88.06 242 ALA A N 1
ATOM 1981 C CA . ALA A 1 242 ? -15.466 -21.193 36.564 1.00 88.06 242 ALA A CA 1
ATOM 1982 C C . ALA A 1 242 ? -14.548 -22.392 36.286 1.00 88.06 242 ALA A C 1
ATOM 1984 O O . ALA A 1 242 ? -14.679 -23.414 36.949 1.00 88.06 242 ALA A O 1
ATOM 1985 N N . LEU A 1 243 ? -13.521 -22.223 35.447 1.00 87.00 243 LEU A N 1
ATOM 1986 C CA . LEU A 1 243 ? -12.529 -23.276 35.187 1.00 87.00 243 LEU A CA 1
ATOM 1987 C C . LEU A 1 243 ? -11.783 -23.714 36.457 1.00 87.00 243 LEU A C 1
ATOM 1989 O O . LEU A 1 243 ? -11.526 -24.897 36.663 1.00 87.00 243 LEU A O 1
ATOM 1993 N N . ARG A 1 244 ? -11.449 -22.768 37.346 1.00 84.06 244 ARG A N 1
ATOM 1994 C CA . ARG A 1 244 ? -10.844 -23.086 38.651 1.00 84.06 244 ARG A CA 1
ATOM 1995 C C . ARG A 1 244 ? -11.810 -23.792 39.600 1.00 84.06 244 ARG A C 1
ATOM 1997 O O . ARG A 1 244 ? -11.331 -24.439 40.523 1.00 84.06 244 ARG A O 1
ATOM 2004 N N . HIS A 1 245 ? -13.118 -23.610 39.447 1.00 84.19 245 HIS A N 1
ATOM 2005 C CA . HIS A 1 245 ? -14.132 -24.315 40.227 1.00 84.19 245 HIS A CA 1
ATOM 2006 C C . HIS A 1 245 ? -14.352 -25.728 39.683 1.00 84.19 245 HIS A C 1
ATOM 2008 O O . HIS A 1 245 ? -14.328 -26.665 40.467 1.00 84.19 245 HIS A O 1
ATOM 2014 N N . GLU A 1 246 ? -14.458 -25.890 38.365 1.00 85.75 246 GLU A N 1
ATOM 2015 C CA . GLU A 1 246 ? -14.596 -27.194 37.698 1.00 85.75 246 GLU A CA 1
ATOM 2016 C C . GLU A 1 246 ? -13.375 -28.102 37.904 1.00 85.75 246 GLU A C 1
ATOM 2018 O O . GLU A 1 246 ? -13.519 -29.312 38.037 1.00 85.75 246 GLU A O 1
ATOM 2023 N N . ALA A 1 247 ? -12.170 -27.529 37.978 1.00 89.69 247 ALA A N 1
ATOM 2024 C CA . ALA A 1 247 ? -10.938 -28.282 38.207 1.00 89.69 247 ALA A CA 1
ATOM 2025 C C . ALA A 1 247 ? -10.695 -28.679 39.679 1.00 89.69 247 ALA A C 1
ATOM 2027 O O . ALA A 1 247 ? -9.677 -29.313 39.967 1.00 89.69 247 ALA A O 1
ATOM 2028 N N . ARG A 1 248 ? -11.560 -28.286 40.630 1.00 88.44 248 ARG A N 1
ATOM 2029 C CA . ARG A 1 248 ? -11.375 -28.645 42.045 1.00 88.44 248 ARG A CA 1
ATOM 2030 C C . ARG A 1 248 ? -11.761 -30.088 42.300 1.00 88.44 248 ARG A C 1
ATOM 2032 O O . ARG A 1 248 ? -12.809 -30.559 41.873 1.00 88.44 248 ARG A O 1
ATOM 2039 N N . THR A 1 249 ? -10.943 -30.764 43.096 1.00 91.38 249 THR A N 1
ATOM 2040 C CA . THR A 1 249 ? -11.321 -32.060 43.655 1.00 91.38 249 THR A CA 1
ATOM 2041 C C . THR A 1 249 ? -12.279 -31.876 44.842 1.00 91.38 249 THR A C 1
ATOM 2043 O O . THR A 1 249 ? -12.225 -30.840 45.517 1.00 91.38 249 THR A O 1
ATOM 2046 N N . PRO A 1 250 ? -13.113 -32.881 45.171 1.00 90.88 250 PRO A N 1
ATOM 2047 C CA . PRO A 1 250 ? -14.012 -32.818 46.329 1.00 90.88 250 PRO A CA 1
ATOM 2048 C C . PRO A 1 250 ? -13.283 -32.517 47.650 1.00 90.88 250 PRO A C 1
ATOM 2050 O O . PRO A 1 250 ? -13.791 -31.797 48.509 1.00 90.88 250 PRO A O 1
ATOM 2053 N N . GLU A 1 251 ? -12.053 -33.014 47.796 1.00 88.31 251 GLU A N 1
ATOM 2054 C CA . GLU A 1 251 ? -11.194 -32.760 48.957 1.00 88.31 251 GLU A CA 1
ATOM 2055 C C . GLU A 1 251 ? -10.780 -31.286 49.062 1.00 88.31 251 GLU A C 1
ATOM 2057 O O . GLU A 1 251 ? -10.832 -30.693 50.141 1.00 88.31 251 GLU A O 1
ATOM 2062 N N . GLN A 1 252 ? -10.419 -30.662 47.935 1.00 88.69 252 GLN A N 1
ATOM 2063 C CA . GLN A 1 252 ? -10.087 -29.238 47.885 1.00 88.69 252 GLN A CA 1
ATOM 2064 C C . GLN A 1 252 ? -11.306 -28.368 48.204 1.00 88.69 252 GLN A C 1
ATOM 2066 O O . GLN A 1 252 ? -11.178 -27.350 48.886 1.00 88.69 252 GLN A O 1
ATOM 2071 N N . GLU A 1 253 ? -12.500 -28.761 47.758 1.00 87.38 253 GLU A N 1
ATOM 2072 C CA . GLU A 1 253 ? -13.734 -28.061 48.118 1.00 87.38 253 GLU A CA 1
ATOM 2073 C C . GLU A 1 253 ? -14.027 -28.137 49.618 1.00 87.38 253 GLU A C 1
ATOM 2075 O O . GLU A 1 253 ? -14.339 -27.114 50.239 1.00 87.38 253 GLU A O 1
ATOM 2080 N N . ALA A 1 254 ? -13.887 -29.325 50.213 1.00 90.38 254 ALA A N 1
ATOM 2081 C CA . ALA A 1 254 ? -14.080 -29.533 51.643 1.00 90.38 254 ALA A CA 1
ATOM 2082 C C . ALA A 1 254 ? -13.072 -28.720 52.473 1.00 90.38 254 ALA A C 1
ATOM 2084 O O . ALA A 1 254 ? -13.463 -28.022 53.411 1.00 90.38 254 ALA A O 1
ATOM 2085 N N . ALA A 1 255 ? -11.795 -28.721 52.081 1.00 92.19 255 ALA A N 1
ATOM 2086 C CA . ALA A 1 255 ? -10.753 -27.929 52.732 1.00 92.19 255 ALA A CA 1
ATOM 2087 C C . ALA A 1 255 ? -11.064 -26.422 52.701 1.00 92.19 255 ALA A C 1
ATOM 2089 O O . ALA A 1 255 ? -10.901 -25.729 53.706 1.00 92.19 255 ALA A O 1
ATOM 2090 N N . ILE A 1 256 ? -11.575 -25.908 51.577 1.00 88.94 256 ILE A N 1
ATOM 2091 C CA . ILE A 1 256 ? -11.959 -24.495 51.445 1.00 88.94 256 ILE A CA 1
ATOM 2092 C C . ILE A 1 256 ? -13.152 -24.155 52.344 1.00 88.94 256 ILE A C 1
ATOM 2094 O O . ILE A 1 256 ? -13.140 -23.105 52.992 1.00 88.94 256 ILE A O 1
ATOM 2098 N N . ARG A 1 257 ? -14.166 -25.028 52.420 1.00 91.00 257 ARG A N 1
ATOM 2099 C CA . ARG A 1 257 ? -15.323 -24.837 53.316 1.00 91.00 257 ARG A CA 1
ATOM 2100 C C . ARG A 1 257 ? -14.897 -24.817 54.783 1.00 91.00 257 ARG A C 1
ATOM 2102 O O . ARG A 1 257 ? -15.319 -23.927 55.522 1.00 91.00 257 ARG A O 1
ATOM 2109 N N . ASN A 1 258 ? -14.011 -25.729 55.178 1.00 92.88 258 ASN A N 1
ATOM 2110 C CA . ASN A 1 258 ? -13.479 -25.793 56.538 1.00 92.88 258 ASN A CA 1
ATOM 2111 C C . ASN A 1 258 ? -12.664 -24.539 56.877 1.00 92.88 258 ASN A C 1
ATOM 2113 O O . ASN A 1 258 ? -12.941 -23.871 57.874 1.00 92.88 258 ASN A O 1
ATOM 2117 N N . ALA A 1 259 ? -11.745 -24.138 55.994 1.00 91.69 259 ALA A N 1
ATOM 2118 C CA . ALA A 1 259 ? -10.943 -22.930 56.170 1.00 91.69 259 ALA A CA 1
ATOM 2119 C C . ALA A 1 259 ? -11.801 -21.654 56.222 1.00 91.69 259 ALA A C 1
ATOM 2121 O O . ALA A 1 259 ? -11.448 -20.693 56.907 1.00 91.69 259 ALA A O 1
ATOM 2122 N N . TRP A 1 260 ? -12.926 -21.609 55.500 1.00 92.25 260 TRP A N 1
ATOM 2123 C CA . TRP A 1 260 ? -13.878 -20.501 55.583 1.00 92.25 260 TRP A CA 1
ATOM 2124 C C . TRP A 1 260 ? -14.603 -20.477 56.933 1.00 92.25 260 TRP A C 1
ATOM 2126 O O . TRP A 1 260 ? -14.671 -19.421 57.565 1.00 92.25 260 TRP A O 1
ATOM 2136 N N . ALA A 1 261 ? -15.078 -21.630 57.414 1.00 93.44 261 ALA A N 1
ATOM 2137 C CA . ALA A 1 261 ? -15.753 -21.750 58.705 1.00 93.44 261 ALA A CA 1
ATOM 2138 C C . ALA A 1 261 ? -14.838 -21.360 59.882 1.00 93.44 261 ALA A C 1
ATOM 2140 O O . ALA A 1 261 ? -15.256 -20.627 60.780 1.00 93.44 261 ALA A O 1
ATOM 2141 N N . GLU A 1 262 ? -13.571 -21.777 59.860 1.00 93.06 262 GLU A N 1
ATOM 2142 C CA . GLU A 1 262 ? -12.571 -21.362 60.852 1.00 93.06 262 GLU A CA 1
ATOM 2143 C C . GLU A 1 262 ? -12.326 -19.851 60.823 1.00 93.06 262 GLU A C 1
ATOM 2145 O O . GLU A 1 262 ? -12.270 -19.197 61.869 1.00 93.06 262 GLU A O 1
ATOM 2150 N N . ARG A 1 263 ? -12.243 -19.264 59.623 1.00 92.44 263 ARG A N 1
ATOM 2151 C CA . ARG A 1 263 ? -12.047 -17.818 59.458 1.00 92.44 263 ARG A CA 1
ATOM 2152 C C . ARG A 1 263 ? -13.227 -17.018 60.000 1.00 92.44 263 ARG A C 1
ATOM 2154 O O . ARG A 1 263 ? -13.009 -15.993 60.640 1.00 92.44 263 ARG A O 1
ATOM 2161 N N . GLN A 1 264 ? -14.456 -17.494 59.794 1.00 93.06 264 GLN A N 1
ATOM 2162 C CA . GLN A 1 264 ? -15.660 -16.886 60.368 1.00 93.06 264 GLN A CA 1
ATOM 2163 C C . GLN A 1 264 ? -15.625 -16.908 61.899 1.00 93.06 264 GLN A C 1
ATOM 2165 O O . GLN A 1 264 ? -15.845 -15.869 62.521 1.00 93.06 264 GLN A O 1
ATOM 2170 N N . LYS A 1 265 ? -15.263 -18.047 62.507 1.00 92.75 265 LYS A N 1
ATOM 2171 C CA . LYS A 1 265 ? -15.097 -18.154 63.968 1.00 92.75 265 LYS A CA 1
ATOM 2172 C C . LYS A 1 265 ? -14.052 -17.166 64.487 1.00 92.75 265 LYS A C 1
ATOM 2174 O O . LYS A 1 265 ? -14.324 -16.426 65.428 1.00 92.75 265 LYS A O 1
ATOM 2179 N N . LYS A 1 266 ? -12.894 -17.083 63.826 1.00 92.62 266 LYS A N 1
ATOM 2180 C CA . LYS A 1 266 ? -11.831 -16.134 64.186 1.00 92.62 266 LYS A CA 1
ATOM 2181 C C . LYS A 1 266 ? -12.2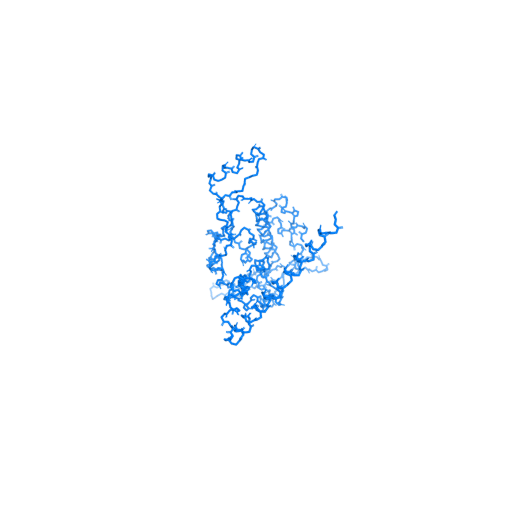88 -14.678 64.057 1.00 92.62 266 LYS A C 1
ATOM 2183 O O . LYS A 1 266 ? -12.045 -13.878 64.953 1.00 92.62 266 LYS A O 1
ATOM 2188 N N . HIS A 1 267 ? -12.980 -14.320 62.974 1.00 91.88 267 HIS A N 1
ATOM 2189 C CA . HIS A 1 267 ? -13.534 -12.973 62.800 1.00 91.88 267 HIS A CA 1
ATOM 2190 C C . HIS A 1 267 ? -14.582 -12.631 63.861 1.00 91.88 267 HIS A C 1
ATOM 2192 O O . HIS A 1 267 ? -14.597 -11.501 64.343 1.00 91.88 267 HIS A O 1
ATOM 2198 N N . GLN A 1 268 ? -15.438 -13.580 64.248 1.00 92.00 268 GLN A N 1
ATOM 2199 C CA . GLN A 1 268 ? -16.382 -13.367 65.343 1.00 92.00 268 GLN A CA 1
ATOM 2200 C C . GLN A 1 268 ? -15.661 -13.132 66.670 1.00 92.00 268 GLN A C 1
ATOM 2202 O O . GLN A 1 268 ? -15.980 -12.160 67.346 1.00 92.00 268 GLN A O 1
ATOM 2207 N N . GLN A 1 269 ? -14.645 -13.936 66.993 1.00 91.25 269 GLN A N 1
ATOM 2208 C CA . GLN A 1 269 ? -13.828 -13.754 68.198 1.00 91.25 269 GLN A CA 1
ATOM 2209 C C . GLN A 1 269 ? -13.137 -12.385 68.232 1.00 91.25 269 GLN A C 1
ATOM 2211 O O . GLN A 1 269 ? -13.153 -11.707 69.259 1.00 91.25 269 GLN A O 1
ATOM 2216 N N . ILE A 1 270 ? -12.580 -11.941 67.099 1.00 90.44 270 ILE A N 1
ATOM 2217 C CA . ILE A 1 270 ? -11.967 -10.612 66.973 1.00 90.44 270 ILE A CA 1
ATOM 2218 C C . ILE A 1 270 ? -13.013 -9.513 67.173 1.00 90.44 270 ILE A C 1
ATOM 2220 O O . ILE A 1 270 ? -12.755 -8.569 67.910 1.00 90.44 270 ILE A O 1
ATOM 2224 N N . LYS A 1 271 ? -14.206 -9.639 66.576 1.00 90.69 271 LYS A N 1
ATOM 2225 C CA . LYS A 1 271 ? -15.299 -8.673 66.778 1.00 90.69 271 LYS A CA 1
ATOM 2226 C C . LYS A 1 271 ? -15.740 -8.611 68.237 1.00 90.69 271 LYS A C 1
ATOM 2228 O O . LYS A 1 271 ? -15.906 -7.519 68.767 1.00 90.69 271 LYS A O 1
ATOM 2233 N N . THR A 1 272 ? -15.899 -9.754 68.902 1.00 89.56 272 THR A N 1
ATOM 2234 C CA . THR A 1 272 ? -16.257 -9.787 70.326 1.00 89.56 272 THR A CA 1
ATOM 2235 C C . THR A 1 272 ? -15.160 -9.188 71.199 1.00 89.56 272 THR A C 1
ATOM 2237 O O . THR A 1 272 ? -15.464 -8.407 72.092 1.00 89.56 272 THR A O 1
ATOM 2240 N N . ALA A 1 273 ? -13.888 -9.478 70.913 1.00 87.44 273 ALA A N 1
ATOM 2241 C CA . ALA A 1 273 ? -12.764 -8.898 71.640 1.00 87.44 273 ALA A CA 1
ATOM 2242 C C . ALA A 1 273 ? -12.678 -7.378 71.431 1.00 87.44 273 ALA A C 1
ATOM 2244 O O . ALA A 1 273 ? -12.545 -6.640 72.401 1.00 87.44 273 ALA A O 1
ATOM 2245 N N . ALA A 1 274 ? -12.830 -6.902 70.192 1.00 87.38 274 ALA A N 1
ATOM 2246 C CA . ALA A 1 274 ? -12.842 -5.478 69.868 1.00 87.38 274 ALA A CA 1
ATOM 2247 C C . ALA A 1 274 ? -14.007 -4.741 70.550 1.00 87.38 274 ALA A C 1
ATOM 2249 O O . ALA A 1 274 ? -13.796 -3.678 71.125 1.00 87.38 274 ALA A O 1
ATOM 2250 N N . ASN A 1 275 ? -15.209 -5.327 70.555 1.00 86.94 275 ASN A N 1
ATOM 2251 C CA . ASN A 1 275 ? -16.367 -4.760 71.249 1.00 86.94 275 ASN A CA 1
ATOM 2252 C C . ASN A 1 275 ? -16.159 -4.705 72.768 1.00 86.94 275 ASN A C 1
ATOM 2254 O O . ASN A 1 275 ? -16.516 -3.714 73.399 1.00 86.94 275 ASN A O 1
ATOM 2258 N N . ASN A 1 276 ? -15.557 -5.742 73.356 1.00 84.12 276 ASN A N 1
ATOM 2259 C CA . ASN A 1 276 ? -15.244 -5.760 74.784 1.00 84.12 276 ASN A CA 1
ATOM 2260 C C . ASN A 1 276 ? -14.195 -4.696 75.141 1.00 84.12 276 ASN A C 1
ATOM 2262 O O . ASN A 1 276 ? -14.372 -3.984 76.122 1.00 84.12 276 ASN A O 1
ATOM 2266 N N . ILE A 1 277 ? -13.145 -4.540 74.328 1.00 83.31 277 ILE A N 1
ATOM 2267 C CA . ILE A 1 277 ? -12.124 -3.495 74.511 1.00 83.31 277 ILE A CA 1
ATOM 2268 C C . ILE A 1 277 ? -12.746 -2.099 74.380 1.00 83.31 277 ILE A C 1
ATOM 2270 O O . ILE A 1 277 ? -12.473 -1.240 75.211 1.00 83.31 277 ILE A O 1
ATOM 2274 N N . ALA A 1 278 ? -13.606 -1.875 73.382 1.00 80.00 278 ALA A N 1
ATOM 2275 C CA . ALA A 1 278 ? -14.296 -0.599 73.193 1.00 80.00 278 ALA A CA 1
ATOM 2276 C C . ALA A 1 278 ? -15.219 -0.255 74.372 1.00 80.00 278 ALA A C 1
ATOM 2278 O O . ALA A 1 278 ? -15.271 0.897 74.789 1.00 80.00 278 ALA A O 1
ATOM 2279 N N . LYS A 1 279 ? -15.909 -1.254 74.937 1.00 78.81 279 LYS A N 1
ATOM 2280 C CA . LYS A 1 279 ? -16.750 -1.077 76.124 1.00 78.81 279 LYS A CA 1
ATOM 2281 C C . LYS A 1 279 ? -15.917 -0.683 77.346 1.00 78.81 279 LYS A C 1
ATOM 2283 O O . LYS A 1 279 ? -16.228 0.307 77.987 1.00 78.81 279 LYS A O 1
ATOM 2288 N N . VAL A 1 280 ? -14.822 -1.401 77.601 1.00 77.62 280 VAL A N 1
ATOM 2289 C CA . VAL A 1 280 ? -13.903 -1.090 78.706 1.00 77.62 280 VAL A CA 1
ATOM 2290 C C . VAL A 1 280 ? -13.275 0.295 78.527 1.00 77.62 280 VAL A C 1
ATOM 2292 O O . VAL A 1 280 ? -13.213 1.053 79.480 1.00 77.62 280 VAL A O 1
ATOM 2295 N N . ALA A 1 281 ? -12.856 0.668 77.315 1.00 70.00 281 ALA A N 1
ATOM 2296 C CA . ALA A 1 281 ? -12.300 1.995 77.044 1.00 70.00 281 ALA A CA 1
ATOM 2297 C C . ALA A 1 281 ? -13.325 3.131 77.228 1.00 70.00 281 ALA A C 1
ATOM 2299 O O . ALA A 1 281 ? -12.942 4.221 77.640 1.00 70.00 281 ALA A O 1
ATOM 2300 N N . GLY A 1 282 ? -14.609 2.878 76.949 1.00 69.56 282 GLY A N 1
ATOM 2301 C CA . GLY A 1 282 ? -15.700 3.821 77.207 1.00 69.56 282 GLY A CA 1
ATOM 2302 C C . GLY A 1 282 ? -16.043 3.994 78.689 1.00 69.56 282 GLY A C 1
ATOM 2303 O O . GLY A 1 282 ? -16.542 5.046 79.058 1.00 69.56 282 GLY A O 1
ATOM 2304 N N . ASP A 1 283 ? -15.732 3.007 79.534 1.00 64.06 283 ASP A N 1
ATOM 2305 C CA . ASP A 1 283 ? -15.915 3.091 80.991 1.00 64.06 283 ASP A CA 1
ATOM 2306 C C . ASP A 1 283 ? -14.783 3.892 81.691 1.00 64.06 283 ASP A C 1
ATOM 2308 O O . ASP A 1 283 ? -14.892 4.201 82.878 1.00 64.06 283 ASP A O 1
ATOM 2312 N N . TYR A 1 284 ? -13.699 4.239 80.976 1.00 58.84 284 TYR A N 1
ATOM 2313 C CA . TYR A 1 284 ? -12.549 5.020 81.479 1.00 58.84 284 TYR A CA 1
ATOM 2314 C C . TYR A 1 284 ? -12.463 6.460 80.923 1.00 58.84 284 TYR A C 1
ATOM 2316 O O . TYR A 1 284 ? -11.452 7.132 81.154 1.00 58.84 284 TYR A O 1
ATOM 2324 N N . GLY A 1 285 ? -13.478 6.932 80.189 1.00 51.47 285 GLY A N 1
ATOM 2325 C CA . GLY A 1 285 ? -13.603 8.314 79.696 1.00 51.47 285 GLY A CA 1
ATOM 2326 C C . GLY A 1 285 ? -14.799 9.025 80.309 1.00 51.47 285 GLY A C 1
ATOM 2327 O O . GLY A 1 285 ? -14.675 10.244 80.554 1.00 51.47 285 GLY A O 1
#

Radius of gyration: 35.08 Å; Cα contacts (8 Å, |Δi|>4): 305; chains: 1; bounding box: 65×58×137 Å

Sequence (285 aa):
EIAMTVAIGEGDSAQSISRKVRQYLNDPDLMFRRFRFKKGEDEQGKPIYGRKWKKRIKDEKTGKYRWIDYDRSDYKTGSGVYKSSAKNAMRVARSETNIAYRRADNERWQQMDFVLGQRIQLSKNHPRPDICDKLQGDYPKDFVFDGWHAQCFCFATPILMDEEEMAKVTAAFLKGEKYTPRGKQITEYPANFKHWVRDNKENILASRSRGTEPYFIRNNSAAIDGILNPKPKELTIAEKAALRHEARTPEQEAAIRNAWAERQKKHQQIKTAANNIAKVAGDYG

Mean predicted aligned error: 12.07 Å